Protein AF-0000000080282640 (afdb_homodimer)

Radius of gyration: 18.01 Å; Cα contacts (8 Å, |Δi|>4): 614; chains: 2; bounding box: 48×42×36 Å

Structure (mmCIF, N/CA/C/O backbone):
data_AF-0000000080282640-model_v1
#
loop_
_entity.id
_entity.type
_entity.pdbx_description
1 polymer Glyoxalase
#
loop_
_atom_site.group_PDB
_atom_site.id
_atom_site.type_symbol
_atom_site.label_atom_id
_atom_site.label_alt_id
_atom_site.label_comp_id
_atom_site.label_asym_id
_atom_site.label_entity_id
_atom_site.label_seq_id
_atom_site.pdbx_PDB_ins_code
_atom_site.Cartn_x
_atom_site.Cartn_y
_atom_site.Cartn_z
_atom_site.occupancy
_atom_site.B_iso_or_equiv
_atom_site.auth_seq_id
_atom_site.auth_comp_id
_atom_site.auth_asym_id
_atom_site.auth_atom_id
_atom_site.pdbx_PDB_model_num
ATOM 1 N N . MET A 1 1 ? -3.162 6.844 19.562 1 70.5 1 MET A N 1
ATOM 2 C CA . MET A 1 1 ? -2.973 7.277 18.188 1 70.5 1 MET A CA 1
ATOM 3 C C . MET A 1 1 ? -4.168 6.891 17.328 1 70.5 1 MET A C 1
ATOM 5 O O . MET A 1 1 ? -4.656 5.762 17.406 1 70.5 1 MET A O 1
ATOM 9 N N . ALA A 1 2 ? -4.672 7.906 16.516 1 86.69 2 ALA A N 1
ATOM 10 C CA . ALA A 1 2 ? -5.961 7.844 15.836 1 86.69 2 ALA A CA 1
ATOM 11 C C . ALA A 1 2 ? -5.926 6.84 14.688 1 86.69 2 ALA A C 1
ATOM 13 O O . ALA A 1 2 ? -6.762 5.938 14.617 1 86.69 2 ALA A O 1
ATOM 14 N N . ILE A 1 3 ? -4.883 6.848 13.93 1 96.44 3 ILE A N 1
ATOM 15 C CA . ILE A 1 3 ? -4.703 5.926 12.82 1 96.44 3 ILE A CA 1
ATOM 16 C C . ILE A 1 3 ? -3.645 4.883 13.172 1 96.44 3 ILE A C 1
ATOM 18 O O . ILE A 1 3 ? -2.545 5.234 13.609 1 96.44 3 ILE A O 1
ATOM 22 N N . GLN A 1 4 ? -3.912 3.607 13.031 1 96.69 4 GLN A N 1
ATOM 23 C CA . GLN A 1 4 ? -3.023 2.543 13.484 1 96.69 4 GLN A CA 1
ATOM 24 C C . GLN A 1 4 ? -2.057 2.127 12.383 1 96.69 4 GLN A C 1
ATOM 26 O O . GLN A 1 4 ? -0.886 1.846 12.648 1 96.69 4 GLN A O 1
ATOM 31 N N . GLY A 1 5 ? -2.486 2.004 11.195 1 97 5 GLY A N 1
ATOM 32 C CA . GLY A 1 5 ? -1.652 1.561 10.094 1 97 5 GLY A CA 1
ATOM 33 C C . GLY A 1 5 ? -2.439 1.288 8.828 1 97 5 GLY A C 1
ATOM 34 O O . GLY A 1 5 ? -3.506 1.866 8.609 1 97 5 GLY A O 1
ATOM 35 N N . VAL A 1 6 ? -1.879 0.561 7.895 1 96.69 6 VAL A N 1
ATOM 36 C CA . VAL A 1 6 ? -2.484 0.164 6.629 1 96.69 6 VAL A CA 1
ATOM 37 C C . VAL A 1 6 ? -2.867 -1.313 6.68 1 96.69 6 VAL A C 1
ATOM 39 O O . VAL A 1 6 ? -2.068 -2.154 7.098 1 96.69 6 VAL A O 1
ATOM 42 N N . HIS A 1 7 ? -4.117 -1.62 6.246 1 95.31 7 HIS A N 1
ATOM 43 C CA . HIS A 1 7 ? -4.484 -3.027 6.359 1 95.31 7 HIS A CA 1
ATOM 44 C C . HIS A 1 7 ? -4.98 -3.578 5.027 1 95.31 7 HIS A C 1
ATOM 46 O O . HIS A 1 7 ? -5.078 -4.797 4.852 1 95.31 7 HIS A O 1
ATOM 52 N N . LYS A 1 8 ? -5.293 -2.746 4.086 1 95.5 8 LYS A N 1
ATOM 53 C CA . LYS A 1 8 ? -5.699 -3.203 2.76 1 95.5 8 LYS A CA 1
ATOM 54 C C . LYS A 1 8 ? -5 -2.404 1.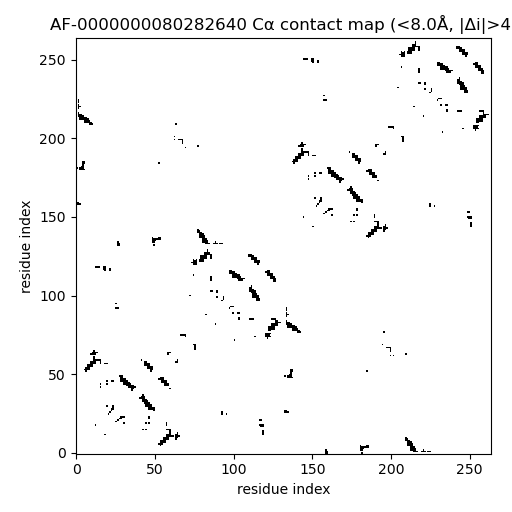663 1 95.5 8 LYS A C 1
ATOM 56 O O . LYS A 1 8 ? -4.801 -1.195 1.801 1 95.5 8 LYS A O 1
ATOM 61 N N . ILE A 1 9 ? -4.703 -3.064 0.572 1 96 9 ILE A N 1
ATOM 62 C CA . ILE A 1 9 ? -4.133 -2.453 -0.624 1 96 9 ILE A CA 1
ATOM 63 C C . ILE A 1 9 ? -4.852 -2.98 -1.864 1 96 9 ILE A C 1
ATOM 65 O O . ILE A 1 9 ? -5.078 -4.184 -1.991 1 96 9 ILE A O 1
ATOM 69 N N . VAL A 1 10 ? -5.16 -2.055 -2.723 1 93.81 10 VAL A N 1
ATOM 70 C CA . VAL A 1 10 ? -5.852 -2.422 -3.955 1 93.81 10 VAL A CA 1
ATOM 71 C C . VAL A 1 10 ? -4.832 -2.68 -5.062 1 93.81 10 VAL A C 1
ATOM 73 O O . VAL A 1 10 ? -3.932 -1.868 -5.285 1 93.81 10 VAL A O 1
ATOM 76 N N . VAL A 1 11 ? -4.945 -3.775 -5.691 1 94.5 11 VAL A N 1
ATOM 77 C CA . VAL A 1 11 ? -4.164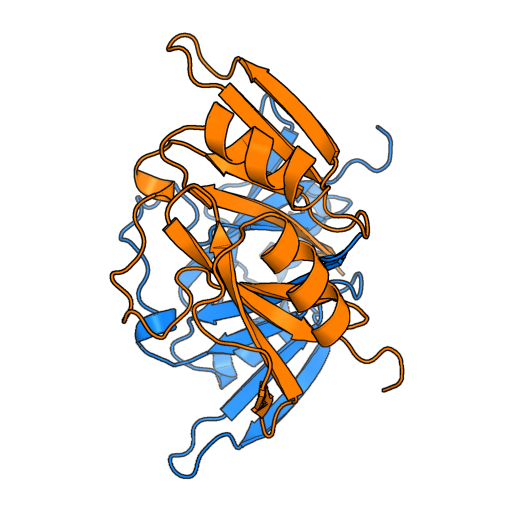 -4.133 -6.871 1 94.5 11 VAL A CA 1
ATOM 78 C C . VAL A 1 11 ? -5.09 -4.312 -8.07 1 94.5 11 VAL A C 1
ATOM 80 O O . VAL A 1 11 ? -5.957 -5.191 -8.07 1 94.5 11 VAL A O 1
ATOM 83 N N . GLY A 1 12 ? -4.902 -3.426 -9.078 1 93.25 12 GLY A N 1
ATOM 84 C CA . GLY A 1 12 ? -5.672 -3.574 -10.305 1 93.25 12 GLY A CA 1
ATOM 85 C C . GLY A 1 12 ? -5.301 -4.812 -11.094 1 93.25 12 GLY A C 1
ATOM 86 O O . GLY A 1 12 ? -4.117 -5.094 -11.297 1 93.25 12 GLY A O 1
ATOM 87 N N . VAL A 1 13 ? -6.312 -5.508 -11.547 1 94.38 13 VAL A N 1
ATOM 88 C CA . VAL A 1 13 ? -6.074 -6.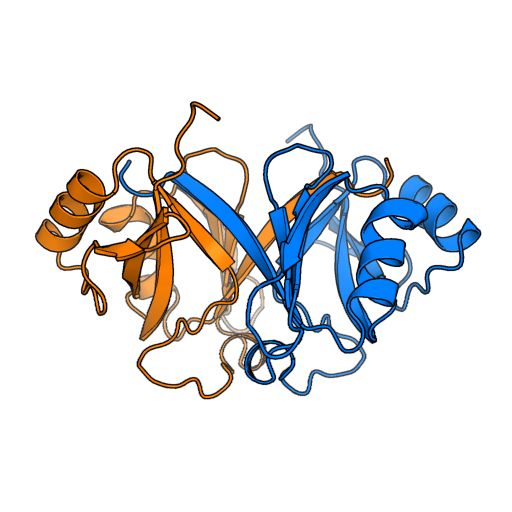727 -12.312 1 94.38 13 VAL A CA 1
ATOM 89 C C . VAL A 1 13 ? -7.051 -6.797 -13.484 1 94.38 13 VAL A C 1
ATOM 91 O O . VAL A 1 13 ? -8.109 -6.16 -13.461 1 94.38 13 VAL A O 1
ATOM 94 N N . THR A 1 14 ? -6.672 -7.547 -14.523 1 93.19 14 THR A N 1
ATOM 95 C CA . THR A 1 14 ? -7.535 -7.746 -15.688 1 93.19 14 THR A CA 1
ATOM 96 C C . THR A 1 14 ? -8.398 -8.992 -15.508 1 93.19 14 THR A C 1
ATOM 98 O O . THR A 1 14 ? -9.617 -8.945 -15.727 1 93.19 14 THR A O 1
ATOM 101 N N . ASP A 1 15 ? -7.879 -10.031 -15.125 1 94.56 15 ASP A N 1
ATOM 102 C CA . ASP A 1 15 ? -8.547 -11.305 -14.875 1 94.56 15 ASP A CA 1
ATOM 103 C C . ASP A 1 15 ? -8.398 -11.719 -13.414 1 94.56 15 ASP A C 1
ATOM 105 O O . ASP A 1 15 ? -7.328 -12.148 -12.984 1 94.56 15 ASP A O 1
ATOM 109 N N . GLN A 1 16 ? -9.477 -11.695 -12.656 1 94.88 16 GLN A N 1
ATOM 110 C CA . GLN A 1 16 ? -9.43 -11.938 -11.219 1 94.88 16 GLN A CA 1
ATOM 111 C C . GLN A 1 16 ? -9.07 -13.383 -10.906 1 94.88 16 GLN A C 1
ATOM 113 O O . GLN A 1 16 ? -8.352 -13.656 -9.945 1 94.88 16 GLN A O 1
ATOM 118 N N . GLU A 1 17 ? -9.617 -14.258 -11.727 1 95.81 17 GLU A N 1
ATOM 119 C CA . GLU A 1 17 ? -9.32 -15.664 -11.477 1 95.81 17 GLU A CA 1
ATOM 120 C C . GLU A 1 17 ? -7.836 -15.953 -11.672 1 95.81 17 GLU A C 1
ATOM 122 O O . GLU A 1 17 ? -7.227 -16.656 -10.867 1 95.81 17 GLU A O 1
ATOM 127 N N . ARG A 1 18 ? -7.305 -15.469 -12.727 1 97.5 18 ARG A N 1
ATOM 128 C CA . ARG A 1 18 ? -5.879 -15.633 -12.992 1 97.5 18 ARG A CA 1
ATOM 129 C C . ARG A 1 18 ? -5.039 -14.992 -11.898 1 97.5 18 ARG A C 1
ATOM 131 O O . ARG A 1 18 ? -4.066 -15.586 -11.422 1 97.5 18 ARG A O 1
ATOM 138 N N . ALA A 1 19 ? -5.43 -13.82 -11.469 1 97.75 19 ALA A N 1
ATOM 139 C CA . ALA A 1 19 ? -4.719 -13.117 -10.398 1 97.75 19 ALA A CA 1
ATOM 140 C C . ALA A 1 19 ? -4.82 -13.875 -9.086 1 97.75 19 ALA A C 1
ATOM 142 O O . ALA A 1 19 ? -3.83 -14.023 -8.367 1 97.75 19 ALA A O 1
ATOM 143 N N . LYS A 1 20 ? -5.98 -14.289 -8.797 1 97.88 20 LYS A N 1
ATOM 144 C CA . LYS A 1 20 ? -6.215 -15.055 -7.578 1 97.88 20 LYS A CA 1
ATOM 145 C C . LYS A 1 20 ? -5.316 -16.281 -7.52 1 97.88 20 LYS A C 1
ATOM 147 O O . LYS A 1 20 ? -4.707 -16.562 -6.484 1 97.88 20 LYS A O 1
ATOM 152 N N . LYS A 1 21 ? -5.215 -16.984 -8.555 1 98.19 21 LYS A N 1
ATOM 153 C CA . LYS A 1 21 ? -4.363 -18.172 -8.625 1 98.19 21 LYS A CA 1
ATOM 154 C C . LYS A 1 21 ? -2.895 -17.812 -8.422 1 98.19 21 LYS A C 1
ATOM 156 O O . LYS A 1 21 ? -2.174 -18.5 -7.695 1 98.19 21 LYS A O 1
ATOM 161 N N . PHE A 1 22 ? -2.486 -16.766 -9.016 1 98.56 22 PHE A N 1
ATOM 162 C CA . PHE A 1 22 ? -1.109 -16.312 -8.867 1 98.56 22 PHE A CA 1
ATOM 163 C C . PHE A 1 22 ? -0.792 -16.031 -7.406 1 98.56 22 PHE A C 1
ATOM 165 O O . PHE A 1 22 ? 0.178 -16.547 -6.859 1 98.56 22 PHE A O 1
ATOM 172 N N . TRP A 1 23 ? -1.563 -15.242 -6.805 1 98.44 23 TRP A N 1
ATOM 173 C CA . TRP A 1 23 ? -1.258 -14.75 -5.465 1 98.44 23 TRP A CA 1
ATOM 174 C C . TRP A 1 23 ? -1.481 -15.844 -4.422 1 98.44 23 TRP A C 1
ATOM 176 O O . TRP A 1 23 ? -0.808 -15.867 -3.389 1 98.44 23 TRP A O 1
ATOM 186 N N . SER A 1 24 ? -2.398 -16.766 -4.664 1 97.94 24 SER A N 1
ATOM 187 C CA . SER A 1 24 ? -2.674 -17.812 -3.686 1 97.94 24 SER A CA 1
ATOM 188 C C . SER A 1 24 ? -1.773 -19.031 -3.902 1 97.94 24 SER A C 1
ATOM 190 O O . SER A 1 24 ? -1.097 -19.484 -2.975 1 97.94 24 SER A O 1
ATOM 192 N N . GLU A 1 25 ? -1.598 -19.5 -5.105 1 97.62 25 GLU A N 1
ATOM 193 C CA . GLU A 1 25 ? -0.896 -20.75 -5.379 1 97.62 25 GLU A CA 1
ATOM 194 C C . GLU A 1 25 ? 0.587 -20.5 -5.641 1 97.62 25 GLU A C 1
ATOM 196 O O . GLU A 1 25 ? 1.437 -21.281 -5.207 1 97.62 25 GLU A O 1
ATOM 201 N N . VAL A 1 26 ? 0.904 -19.484 -6.363 1 97.75 26 VAL A N 1
ATOM 202 C CA . VAL A 1 26 ? 2.293 -19.203 -6.711 1 97.75 26 VAL A CA 1
ATOM 203 C C . VAL A 1 26 ? 2.98 -18.484 -5.551 1 97.75 26 VAL A C 1
ATOM 205 O O . VAL A 1 26 ? 4.035 -18.922 -5.082 1 97.75 26 VAL A O 1
ATOM 208 N N . VAL A 1 27 ? 2.396 -17.422 -5.051 1 97.75 27 VAL A N 1
ATOM 209 C CA . VAL A 1 27 ? 3.002 -16.625 -3.996 1 97.75 27 VAL A CA 1
ATOM 210 C C . VAL A 1 27 ? 2.717 -17.25 -2.635 1 97.75 27 VAL A C 1
ATOM 212 O O . VAL A 1 27 ? 3.568 -17.234 -1.743 1 97.75 27 VAL A O 1
ATOM 215 N N . GLY A 1 28 ? 1.48 -17.766 -2.494 1 97.44 28 GLY A N 1
ATOM 216 C CA . GLY A 1 28 ? 1.161 -18.469 -1.271 1 97.44 28 GLY A CA 1
ATOM 217 C C . GLY A 1 28 ? 0.343 -17.656 -0.293 1 97.44 28 GLY A C 1
ATOM 218 O O . GLY A 1 28 ? 0.21 -18.016 0.876 1 97.44 28 GLY A O 1
ATOM 219 N N . PHE A 1 29 ? -0.229 -16.531 -0.666 1 98.19 29 PHE A N 1
ATOM 220 C CA . PHE A 1 29 ? -1.129 -15.766 0.191 1 98.19 29 PHE A CA 1
ATOM 221 C C . PHE A 1 29 ? -2.463 -16.484 0.354 1 98.19 29 PHE A C 1
ATOM 223 O O . PHE A 1 29 ? -2.879 -17.234 -0.53 1 98.19 29 PHE A O 1
ATOM 230 N N . GLU A 1 30 ? -3.105 -16.266 1.475 1 98.06 30 GLU A N 1
ATOM 231 C CA . GLU A 1 30 ? -4.367 -16.938 1.77 1 98.06 30 GLU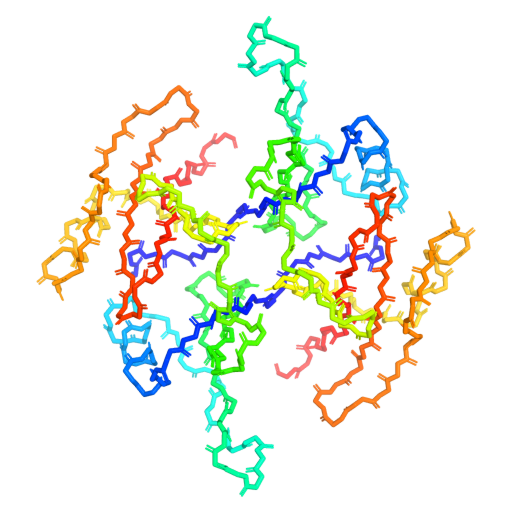 A CA 1
ATOM 232 C C . GLU A 1 30 ? -5.547 -16.188 1.165 1 98.06 30 GLU A C 1
ATOM 234 O O . GLU A 1 30 ? -5.668 -14.969 1.333 1 98.06 30 GLU A O 1
ATOM 239 N N . ILE A 1 31 ? -6.414 -16.938 0.502 1 97.81 31 ILE A N 1
ATOM 240 C CA . ILE A 1 31 ? -7.66 -16.328 0.039 1 97.81 31 ILE A CA 1
ATOM 241 C C . ILE A 1 31 ? -8.578 -16.062 1.229 1 97.81 31 ILE A C 1
ATOM 243 O O . ILE A 1 31 ? -9.047 -17 1.88 1 97.81 31 ILE A O 1
ATOM 247 N N . THR A 1 32 ? -8.883 -14.805 1.487 1 96.38 32 THR A N 1
ATOM 248 C CA . THR A 1 32 ? -9.688 -14.469 2.654 1 96.38 32 THR A CA 1
ATOM 249 C C . THR A 1 32 ? -11.117 -14.125 2.246 1 96.38 32 THR A C 1
ATOM 251 O O . THR A 1 32 ? -12.039 -14.219 3.057 1 96.38 32 THR A O 1
ATOM 254 N N . THR A 1 33 ? -11.289 -13.672 1.093 1 94.56 33 THR A N 1
ATOM 255 C CA . THR A 1 33 ? -12.609 -13.352 0.563 1 94.56 33 THR A CA 1
ATOM 256 C C . THR A 1 33 ? -12.68 -13.641 -0.934 1 94.56 33 THR A C 1
ATOM 258 O O . THR A 1 33 ? -11.734 -13.344 -1.672 1 94.56 33 THR A O 1
ATOM 261 N N . ASP A 1 34 ? -13.664 -14.258 -1.408 1 94.75 34 ASP A N 1
ATOM 262 C CA . ASP A 1 34 ? -14.055 -14.445 -2.803 1 94.75 34 ASP A CA 1
ATOM 263 C C . ASP A 1 34 ? -15.578 -14.508 -2.941 1 94.75 34 ASP A C 1
ATOM 265 O O . ASP A 1 34 ? -16.172 -15.586 -2.848 1 94.75 34 ASP A O 1
ATOM 269 N N . ALA A 1 35 ? -16.109 -13.336 -3.104 1 91.44 35 ALA A N 1
ATOM 270 C CA . ALA A 1 35 ? -17.562 -13.227 -3.066 1 91.44 35 ALA A CA 1
ATOM 271 C C . ALA A 1 35 ? -18.062 -12.328 -4.188 1 91.44 35 ALA A C 1
ATOM 273 O O . ALA A 1 35 ? -17.344 -11.453 -4.676 1 91.44 35 ALA A O 1
ATOM 274 N N . PRO A 1 36 ? -19.328 -12.656 -4.57 1 86.06 36 PRO A N 1
ATOM 275 C CA . PRO A 1 36 ? -19.906 -11.727 -5.535 1 86.06 36 PRO A CA 1
ATOM 276 C C . PRO A 1 36 ? -20 -10.297 -5.004 1 86.06 36 PRO A C 1
ATOM 278 O O . PRO A 1 36 ? -20.219 -10.094 -3.807 1 86.06 36 PRO A O 1
ATOM 281 N N . TYR A 1 37 ? -19.766 -9.383 -5.82 1 76.12 37 TYR A N 1
ATOM 282 C CA . TYR A 1 37 ? -19.766 -7.977 -5.43 1 76.12 37 TYR A CA 1
ATOM 283 C C . TYR A 1 37 ? -21 -7.258 -5.945 1 76.12 37 TYR A C 1
ATOM 285 O O . TYR A 1 37 ? -21.609 -6.469 -5.223 1 76.12 37 TYR A O 1
ATOM 293 N N . ASP A 1 38 ? -21.219 -7.457 -7.156 1 72.19 38 ASP A N 1
ATOM 294 C CA . ASP A 1 38 ? -22.391 -6.836 -7.742 1 72.19 38 ASP A CA 1
ATOM 295 C C . ASP A 1 38 ? -23.141 -7.816 -8.648 1 72.19 38 ASP A C 1
ATOM 297 O O . ASP A 1 38 ? -22.781 -8.992 -8.727 1 72.19 38 ASP A O 1
ATOM 301 N N . ASP A 1 39 ? -24.219 -7.211 -9.117 1 72.44 39 ASP A N 1
ATOM 302 C CA . ASP A 1 39 ? -25.047 -8.047 -9.969 1 72.44 39 ASP A CA 1
ATOM 303 C C . ASP A 1 39 ? -24.469 -8.172 -11.375 1 72.44 39 ASP A C 1
ATOM 305 O O . ASP A 1 39 ? -25.047 -8.82 -12.242 1 72.44 39 ASP A O 1
ATOM 309 N N . LYS A 1 40 ? -23.406 -7.605 -11.578 1 73.5 40 LYS A N 1
ATOM 310 C CA . LYS A 1 40 ? -22.812 -7.582 -12.914 1 73.5 40 LYS A CA 1
ATOM 311 C C . LYS A 1 40 ? -21.688 -8.609 -13.031 1 73.5 40 LYS A C 1
ATOM 313 O O . LYS A 1 40 ? -20.938 -8.609 -14.016 1 73.5 40 LYS A O 1
ATOM 318 N N . GLY A 1 41 ? -21.531 -9.336 -11.977 1 73.5 41 GLY A N 1
ATOM 319 C CA . GLY A 1 41 ? -20.562 -10.414 -12.055 1 73.5 41 GLY A CA 1
ATOM 320 C C . GLY A 1 41 ? -19.219 -10.055 -11.438 1 73.5 41 GLY A C 1
ATOM 321 O O . GLY A 1 41 ? -18.312 -10.891 -11.375 1 73.5 41 GLY A O 1
ATOM 322 N N . ASN A 1 42 ? -19.094 -8.828 -11.062 1 77.62 42 ASN A N 1
ATOM 323 C CA . ASN A 1 42 ? -17.844 -8.484 -10.398 1 77.62 42 ASN A CA 1
ATOM 324 C C . ASN A 1 42 ? -17.719 -9.172 -9.047 1 77.62 42 ASN A C 1
ATOM 326 O O . ASN A 1 42 ? -18.734 -9.43 -8.383 1 77.62 42 ASN A O 1
ATOM 330 N N . ARG A 1 43 ? -16.484 -9.602 -8.766 1 90.38 43 ARG A N 1
ATOM 331 C CA . ARG A 1 43 ? -16.219 -10.289 -7.504 1 90.38 43 ARG A CA 1
ATOM 332 C C . ARG A 1 43 ? -15.367 -9.43 -6.582 1 90.38 43 ARG A C 1
ATOM 334 O O . ARG A 1 43 ? -14.656 -8.531 -7.043 1 90.38 43 ARG A O 1
ATOM 341 N N . TRP A 1 44 ? -15.594 -9.625 -5.363 1 92.25 44 TRP A N 1
ATOM 342 C CA . TRP A 1 44 ? -14.695 -9.117 -4.332 1 92.25 44 TRP A CA 1
ATOM 343 C C . TRP A 1 44 ? -13.719 -10.203 -3.887 1 92.25 44 TRP A C 1
ATOM 345 O O . TRP A 1 44 ? -14.102 -11.156 -3.205 1 92.25 44 TRP A O 1
ATOM 355 N N . VAL A 1 45 ? -12.477 -9.992 -4.332 1 95.38 45 VAL A N 1
ATOM 356 C CA . VAL A 1 45 ? -11.461 -11 -4.062 1 95.38 45 VAL A CA 1
ATOM 357 C C . VAL A 1 45 ? -10.344 -10.398 -3.211 1 95.38 45 VAL A C 1
ATOM 359 O O . VAL A 1 45 ? -9.758 -9.375 -3.576 1 95.38 45 VAL A O 1
ATOM 362 N N . GLU A 1 46 ? -10.133 -11.047 -2.066 1 96.69 46 GLU A N 1
ATOM 363 C CA . GLU A 1 46 ? -9.07 -10.633 -1.151 1 96.69 46 GLU A CA 1
ATOM 364 C C . GLU A 1 46 ? -8.109 -11.773 -0.86 1 96.69 46 GLU A C 1
ATOM 366 O O . GLU A 1 46 ? -8.531 -12.922 -0.685 1 96.69 46 GLU A O 1
ATOM 371 N N . VAL A 1 47 ? -6.824 -11.43 -0.866 1 97.88 47 VAL A N 1
ATOM 372 C CA . VAL A 1 47 ? -5.805 -12.375 -0.416 1 97.88 47 VAL A CA 1
ATOM 373 C C . VAL A 1 47 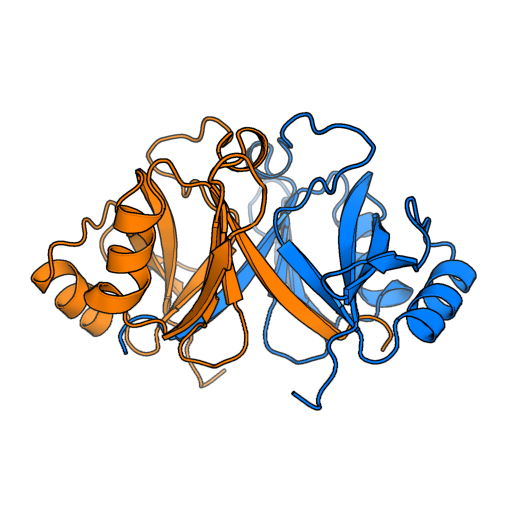? -4.988 -11.75 0.717 1 97.88 47 VAL A C 1
ATOM 375 O O . VAL A 1 47 ? -4.582 -10.594 0.634 1 97.88 47 VAL A O 1
ATOM 378 N N . GLY A 1 48 ? -4.762 -12.5 1.772 1 97.81 48 GLY A N 1
ATOM 379 C CA . GLY A 1 48 ? -4.027 -12.023 2.936 1 97.81 48 GLY A CA 1
ATOM 380 C C . GLY A 1 48 ? -2.555 -12.391 2.898 1 97.81 48 GLY A C 1
ATOM 381 O O . GLY A 1 48 ? -2.193 -13.5 2.512 1 97.81 48 GLY A O 1
ATOM 382 N N . SER A 1 49 ? -1.726 -11.398 3.273 1 97.56 49 SER A N 1
ATOM 383 C CA . SER A 1 49 ? -0.282 -11.609 3.295 1 97.56 49 SER A CA 1
ATOM 384 C C . SER A 1 49 ? 0.11 -12.641 4.352 1 97.56 49 SER A C 1
ATOM 386 O O . SER A 1 49 ? -0.664 -12.922 5.27 1 97.56 49 SER A O 1
ATOM 388 N N . ALA A 1 50 ? 1.293 -13.172 4.219 1 96.69 50 ALA A N 1
ATOM 389 C CA . ALA A 1 50 ? 1.776 -14.234 5.098 1 96.69 50 ALA A CA 1
ATOM 390 C C . ALA A 1 50 ? 1.943 -13.727 6.527 1 96.69 50 A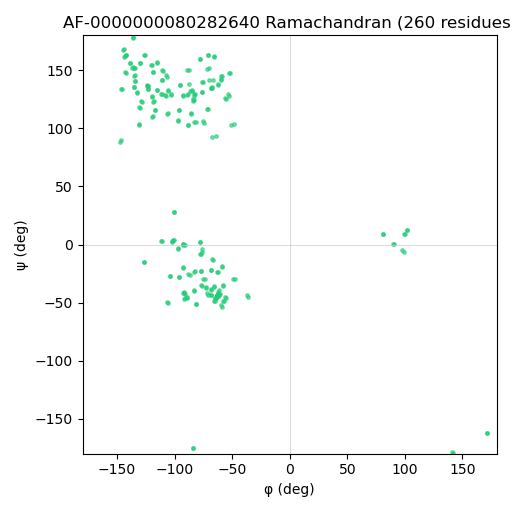LA A C 1
ATOM 392 O O . ALA A 1 50 ? 1.686 -14.461 7.484 1 96.69 50 ALA A O 1
ATOM 393 N N . ASP A 1 51 ? 2.371 -12.492 6.707 1 95 51 ASP A N 1
ATOM 394 C CA . ASP A 1 51 ? 2.605 -11.945 8.039 1 95 51 ASP A CA 1
ATOM 395 C C . ASP A 1 51 ? 1.292 -11.555 8.719 1 95 51 ASP A C 1
ATOM 397 O O . ASP A 1 51 ? 1.282 -11.141 9.875 1 95 51 ASP A O 1
ATOM 401 N N . GLY A 1 52 ? 0.162 -11.586 7.992 1 94.44 52 GLY A N 1
ATOM 402 C CA . GLY A 1 52 ? -1.157 -11.328 8.539 1 94.44 52 GLY A CA 1
ATOM 403 C C . GLY A 1 52 ? -1.463 -9.844 8.68 1 94.44 52 GLY A C 1
ATOM 404 O O . GLY A 1 52 ? -2.514 -9.469 9.203 1 94.44 52 GLY A O 1
ATOM 405 N N . ALA A 1 53 ? -0.629 -8.961 8.141 1 93.75 53 ALA A N 1
ATOM 406 C CA . ALA A 1 53 ? -0.768 -7.527 8.398 1 93.75 53 ALA A CA 1
ATOM 407 C C . ALA A 1 53 ? -1.546 -6.84 7.281 1 93.75 53 ALA A C 1
ATOM 409 O O . ALA A 1 53 ? -2.193 -5.812 7.508 1 93.75 53 ALA A O 1
ATOM 410 N N . THR A 1 54 ? -1.476 -7.379 6.086 1 95.44 54 THR A N 1
ATOM 411 C CA . THR A 1 54 ? -2.041 -6.68 4.938 1 95.44 54 THR A CA 1
ATOM 412 C C . THR A 1 54 ? -2.861 -7.629 4.074 1 95.44 54 THR A C 1
ATOM 414 O O . THR A 1 54 ? -2.477 -8.781 3.873 1 95.44 54 THR A O 1
ATOM 417 N N . THR A 1 55 ? -3.955 -7.129 3.596 1 96.62 55 THR A N 1
ATOM 418 C CA . THR A 1 55 ? -4.809 -7.809 2.625 1 96.62 55 THR A CA 1
ATOM 419 C C . THR A 1 55 ? -4.75 -7.105 1.271 1 96.62 55 THR A C 1
ATOM 421 O O . THR A 1 55 ? -4.848 -5.879 1.197 1 96.62 55 THR A O 1
ATOM 424 N N . LEU A 1 56 ? -4.516 -7.879 0.232 1 97.38 56 LEU A N 1
ATOM 425 C CA . LEU A 1 56 ? -4.629 -7.352 -1.123 1 97.38 56 LEU A CA 1
ATOM 426 C C . LEU A 1 56 ? -6.051 -7.52 -1.653 1 97.38 56 LEU A C 1
ATOM 428 O O . LEU A 1 56 ? -6.641 -8.594 -1.53 1 97.38 56 LEU A O 1
ATOM 432 N N . ILE A 1 57 ? -6.594 -6.457 -2.141 1 95.31 57 ILE A N 1
ATOM 433 C CA . ILE A 1 57 ? -7.844 -6.504 -2.895 1 95.31 57 ILE A CA 1
ATOM 434 C C . ILE A 1 57 ? -7.543 -6.555 -4.391 1 95.31 57 ILE A C 1
ATOM 436 O O . ILE A 1 57 ? -6.953 -5.621 -4.941 1 95.31 57 ILE A O 1
ATOM 440 N N . LEU A 1 58 ? -7.906 -7.613 -5.016 1 96.19 58 LEU A N 1
ATOM 441 C CA . LEU A 1 58 ? -7.703 -7.777 -6.449 1 96.19 58 LEU A CA 1
ATOM 442 C C . LEU A 1 58 ? -8.891 -7.223 -7.234 1 96.19 58 LEU A C 1
ATOM 444 O O . LEU A 1 58 ? -9.922 -7.883 -7.355 1 96.19 58 LEU A O 1
ATOM 448 N N . SER A 1 59 ? -8.703 -6.051 -7.801 1 93.31 59 SER A N 1
ATOM 449 C CA . SER A 1 59 ? -9.82 -5.289 -8.344 1 93.31 59 SER A CA 1
ATOM 450 C C . SER A 1 59 ? -9.758 -5.215 -9.867 1 93.31 59 SER A C 1
ATOM 452 O O . SER A 1 59 ? -8.688 -4.984 -10.438 1 93.31 59 SER A O 1
ATOM 454 N N . THR A 1 60 ? -10.945 -5.297 -10.516 1 90.38 60 THR A N 1
ATOM 455 C CA . THR A 1 60 ? -11.039 -5.156 -11.969 1 90.38 60 THR A CA 1
ATOM 456 C C . THR A 1 60 ? -11.555 -3.771 -12.344 1 90.38 60 THR A C 1
ATOM 458 O O . THR A 1 60 ? -11.742 -3.475 -13.523 1 90.38 60 THR A O 1
ATOM 461 N N . ALA A 1 61 ? -11.773 -2.939 -11.367 1 85 61 ALA A N 1
ATOM 462 C CA . ALA A 1 61 ? -12.266 -1.601 -11.672 1 85 61 ALA A CA 1
ATOM 463 C C . ALA A 1 61 ? -11.273 -0.823 -12.523 1 85 61 ALA A C 1
ATOM 465 O O . ALA A 1 61 ? -10.07 -0.841 -12.25 1 85 61 ALA A O 1
ATOM 466 N N . PRO A 1 62 ? -11.797 -0.122 -13.523 1 79.38 62 PRO A N 1
ATOM 467 C CA . PRO A 1 62 ? -10.906 0.619 -14.414 1 79.38 62 PRO A CA 1
ATOM 468 C C . PRO A 1 62 ? -10.031 1.629 -13.672 1 79.38 62 PRO A C 1
ATOM 470 O O . PRO A 1 62 ? -8.867 1.821 -14.023 1 79.38 62 PRO A O 1
ATOM 473 N N . GLU A 1 63 ? -10.555 2.225 -12.656 1 76.44 63 GLU A N 1
ATOM 474 C CA . GLU A 1 63 ? -9.828 3.236 -11.898 1 76.44 63 GLU A CA 1
ATOM 475 C C . GLU A 1 63 ? -8.664 2.619 -11.125 1 76.44 63 GLU A C 1
ATOM 477 O O . GLU A 1 63 ? -7.727 3.318 -10.742 1 76.44 63 GLU A O 1
ATOM 482 N N . ASP A 1 64 ? -8.766 1.349 -10.898 1 79.38 64 ASP A N 1
ATOM 483 C CA . ASP A 1 64 ? -7.734 0.65 -10.133 1 79.38 64 ASP A CA 1
ATOM 484 C C . ASP A 1 64 ? -6.672 0.063 -11.062 1 79.38 64 ASP A C 1
ATOM 486 O O . ASP A 1 64 ? -5.594 -0.322 -10.609 1 79.38 64 ASP A O 1
ATOM 490 N N . ARG A 1 65 ? -7.047 -0.074 -12.281 1 69.94 65 ARG A N 1
ATOM 491 C CA . ARG A 1 65 ? -6.117 -0.651 -13.25 1 69.94 65 ARG A CA 1
ATOM 492 C C . ARG A 1 65 ? -5.242 0.428 -13.883 1 69.94 65 ARG A C 1
ATOM 494 O O . ARG A 1 65 ? -4.188 0.129 -14.438 1 69.94 65 ARG A O 1
ATOM 501 N N . ALA A 1 66 ? -5.844 1.581 -13.852 1 58.19 66 ALA A N 1
ATOM 502 C CA . ALA A 1 66 ? -5.137 2.652 -14.547 1 58.19 66 ALA A CA 1
ATOM 503 C C . ALA A 1 66 ? -3.797 2.949 -13.891 1 58.19 66 ALA A C 1
ATOM 505 O O . ALA A 1 66 ? -3.734 3.209 -12.688 1 58.19 66 ALA A O 1
ATOM 506 N N . ARG A 1 67 ? -2.803 2.307 -14.422 1 57.03 67 ARG A N 1
ATOM 507 C CA . ARG A 1 67 ? -1.44 2.547 -13.953 1 57.03 67 ARG A CA 1
ATOM 508 C C . ARG A 1 67 ? -0.825 3.752 -14.656 1 57.03 67 ARG A C 1
ATOM 510 O O . ARG A 1 67 ? -1.159 4.043 -15.805 1 57.03 67 ARG A O 1
ATOM 517 N N . PHE A 1 68 ? -0.253 4.617 -13.953 1 53.09 68 PHE A N 1
ATOM 518 C CA . PHE A 1 68 ? 0.615 5.57 -14.633 1 53.09 68 PHE A CA 1
ATOM 519 C C . PHE A 1 68 ? 1.646 4.844 -15.484 1 53.09 68 PHE A C 1
ATOM 521 O O . PHE A 1 68 ? 2.1 3.754 -15.133 1 53.09 68 PHE A O 1
ATOM 528 N N . GLU A 1 69 ? 1.642 5.316 -16.641 1 58.97 69 GLU A N 1
ATOM 529 C CA . GLU A 1 69 ? 2.766 4.84 -17.438 1 58.97 69 GLU A CA 1
ATOM 530 C C . GLU A 1 69 ? 4.09 5.031 -16.703 1 58.97 69 GLU A C 1
ATOM 532 O O . GLU A 1 69 ? 4.434 6.148 -16.312 1 58.97 69 GLU A O 1
ATOM 537 N N . VAL A 1 70 ? 4.551 4.023 -16.203 1 68.25 70 VAL A N 1
ATOM 538 C CA . VAL A 1 70 ? 5.879 4.07 -15.602 1 68.25 70 VAL A CA 1
ATOM 539 C C . VAL A 1 70 ? 6.883 3.352 -16.5 1 68.25 70 VAL A C 1
ATOM 541 O O . VAL A 1 70 ? 6.527 2.408 -17.203 1 68.25 70 VAL A O 1
ATOM 544 N N . ARG A 1 71 ? 8.008 3.98 -16.438 1 71.69 71 ARG A N 1
ATOM 545 C CA . ARG A 1 71 ? 9.086 3.346 -17.188 1 71.69 71 ARG A CA 1
ATOM 546 C C . ARG A 1 71 ? 9.227 1.874 -16.812 1 71.69 71 ARG A C 1
ATOM 548 O O . ARG A 1 71 ? 8.969 1.495 -15.664 1 71.69 71 ARG A O 1
ATOM 555 N N . ASP A 1 72 ? 9.617 1.053 -17.734 1 72.25 72 ASP A N 1
ATOM 556 C CA . ASP A 1 72 ? 9.688 -0.398 -17.578 1 72.25 72 ASP A CA 1
ATOM 557 C C . ASP A 1 72 ? 10.617 -0.786 -16.438 1 72.25 72 ASP A C 1
ATOM 559 O O . ASP A 1 72 ? 10.477 -1.867 -15.859 1 72.25 72 ASP A O 1
ATOM 563 N N . GLU A 1 73 ? 11.406 0.047 -16.062 1 78.69 73 GLU A N 1
ATOM 564 C CA . GLU A 1 73 ? 12.414 -0.279 -15.055 1 78.69 73 GLU A CA 1
ATOM 565 C C . GLU A 1 73 ? 11.922 0.047 -13.648 1 78.69 73 GLU A C 1
ATOM 567 O O . GLU A 1 73 ? 12.609 -0.241 -12.664 1 78.69 73 GLU A O 1
ATOM 572 N N . LEU A 1 74 ? 10.773 0.506 -13.602 1 81.31 74 LEU A N 1
ATOM 573 C CA . LEU A 1 74 ? 10.25 0.918 -12.305 1 81.31 74 LEU A CA 1
ATOM 574 C C . LEU A 1 74 ? 9.016 0.107 -11.93 1 81.31 74 LEU A C 1
ATOM 576 O O . LEU A 1 74 ? 8.289 -0.362 -12.805 1 81.31 74 LEU A O 1
ATOM 580 N N . PRO A 1 75 ? 8.883 -0.067 -10.672 1 87.69 75 PRO A N 1
ATOM 581 C CA . PRO A 1 75 ? 7.633 -0.699 -10.258 1 87.69 75 PRO A CA 1
ATOM 582 C C . PRO A 1 75 ? 6.398 0.096 -10.68 1 87.69 75 PRO A C 1
ATOM 584 O O . PRO A 1 75 ? 6.426 1.329 -10.688 1 87.69 75 PRO A O 1
ATOM 587 N N . THR A 1 76 ? 5.391 -0.651 -10.992 1 84.12 76 THR A N 1
ATOM 588 C CA . THR A 1 76 ? 4.105 -0.003 -11.242 1 84.12 76 THR A CA 1
ATOM 589 C C . THR A 1 76 ? 3.369 0.259 -9.938 1 84.12 76 THR A C 1
ATOM 591 O O . THR A 1 76 ? 2.473 1.104 -9.875 1 84.12 76 THR A O 1
ATOM 594 N N . ALA A 1 77 ? 3.734 -0.529 -8.969 1 85.88 77 ALA A N 1
ATOM 595 C CA . ALA A 1 77 ? 3.121 -0.38 -7.652 1 85.88 77 ALA A CA 1
ATOM 596 C C . ALA A 1 77 ? 3.871 0.647 -6.809 1 85.88 77 ALA A C 1
ATOM 598 O O . ALA A 1 77 ? 5.098 0.756 -6.898 1 85.88 77 ALA A O 1
ATOM 599 N N . ASN A 1 78 ? 3.139 1.291 -5.934 1 89.94 78 ASN A N 1
ATOM 600 C CA . ASN A 1 78 ? 3.738 2.285 -5.051 1 89.94 78 ASN A CA 1
ATOM 601 C C . ASN A 1 78 ? 3.986 1.716 -3.656 1 89.94 78 ASN A C 1
ATOM 603 O O . ASN A 1 78 ? 3.873 2.432 -2.66 1 89.94 78 ASN A O 1
ATOM 607 N N . PHE A 1 79 ? 4.184 0.438 -3.566 1 93.56 79 PHE A N 1
ATOM 608 C CA . PHE A 1 79 ? 4.5 -0.206 -2.297 1 93.56 79 PHE A CA 1
ATOM 609 C C . PHE A 1 79 ? 5.516 -1.326 -2.496 1 93.56 79 PHE A C 1
ATOM 611 O O . PHE A 1 79 ? 5.723 -1.791 -3.617 1 93.56 79 PHE A O 1
ATOM 618 N N . PHE A 1 80 ? 6.133 -1.732 -1.397 1 94.88 80 PHE A N 1
ATOM 619 C CA . PHE A 1 80 ? 7.203 -2.721 -1.431 1 94.88 80 PHE A CA 1
ATOM 620 C C . PHE A 1 80 ? 6.828 -3.953 -0.617 1 94.88 80 PHE A C 1
ATOM 622 O O . PHE A 1 80 ? 6.488 -3.846 0.562 1 94.88 80 PHE A O 1
ATOM 629 N N . PHE A 1 81 ? 6.957 -5.082 -1.319 1 97.19 81 PHE A N 1
ATOM 630 C CA . PHE A 1 81 ? 6.922 -6.34 -0.583 1 97.19 81 PHE A CA 1
ATOM 631 C C . PHE A 1 81 ? 8.258 -6.598 0.113 1 97.19 81 PHE A C 1
ATOM 633 O O . PHE A 1 81 ? 9.273 -5.992 -0.236 1 97.19 81 PHE A O 1
ATOM 640 N N . TYR A 1 82 ? 8.18 -7.484 1.142 1 96.62 82 TYR A N 1
ATOM 641 C CA . TYR A 1 82 ? 9.438 -7.887 1.759 1 96.62 82 TYR A CA 1
ATOM 642 C C . TYR A 1 82 ? 9.484 -9.398 1.974 1 96.62 82 TYR A C 1
ATOM 644 O O . TYR A 1 82 ? 8.438 -10.055 2.023 1 96.62 82 TYR A O 1
ATOM 652 N N . ALA A 1 83 ? 10.672 -9.898 1.968 1 96.38 83 ALA A N 1
ATOM 653 C CA . ALA A 1 83 ? 11 -11.281 2.305 1 96.38 83 ALA A CA 1
ATOM 654 C C . ALA A 1 83 ? 12.133 -11.344 3.324 1 96.38 83 ALA A C 1
ATOM 656 O O . ALA A 1 83 ? 12.914 -10.398 3.453 1 96.38 83 ALA A O 1
ATOM 657 N N . ASP A 1 84 ? 12.211 -12.43 4.062 1 93.56 84 ASP A N 1
ATOM 658 C CA . ASP A 1 84 ? 13.289 -12.609 5.031 1 93.56 84 ASP A CA 1
ATOM 659 C C . ASP A 1 84 ? 14.586 -13 4.336 1 93.56 84 ASP A C 1
ATOM 661 O O . ASP A 1 84 ? 15.672 -12.664 4.812 1 93.56 84 ASP A O 1
ATOM 665 N N . ASP A 1 85 ? 14.492 -13.727 3.328 1 93.38 85 ASP A N 1
ATOM 666 C CA . ASP A 1 85 ? 15.609 -14.172 2.498 1 93.38 85 ASP A CA 1
ATOM 667 C C . ASP A 1 85 ? 15.312 -13.938 1.017 1 93.38 85 ASP A C 1
ATOM 669 O O . ASP A 1 85 ? 14.609 -14.727 0.385 1 93.38 85 ASP A O 1
ATOM 673 N N . LEU A 1 86 ? 15.93 -12.891 0.481 1 95.56 86 LEU A N 1
ATOM 674 C CA . LEU A 1 86 ? 15.602 -12.445 -0.867 1 95.56 86 LEU A CA 1
ATOM 675 C C . LEU A 1 86 ? 16.062 -13.453 -1.907 1 95.56 86 LEU A C 1
ATOM 677 O O . LEU A 1 86 ? 15.344 -13.758 -2.859 1 95.56 86 LEU A O 1
ATOM 681 N N . GLU A 1 87 ? 17.266 -13.945 -1.719 1 94.19 87 GLU A N 1
ATOM 682 C CA . GLU A 1 87 ? 17.812 -14.891 -2.682 1 94.19 87 GLU A CA 1
ATOM 683 C C . GLU A 1 87 ? 16.984 -16.172 -2.723 1 94.19 87 GLU A C 1
ATOM 685 O O . GLU A 1 87 ? 16.672 -16.672 -3.801 1 94.19 87 GLU A O 1
ATOM 690 N N . LYS A 1 88 ? 16.641 -16.656 -1.62 1 95.88 88 LYS A N 1
ATOM 691 C CA . LYS A 1 88 ? 15.805 -17.859 -1.556 1 95.88 88 LYS A CA 1
ATOM 692 C C . LYS A 1 88 ? 14.438 -17.609 -2.182 1 95.88 88 LYS A C 1
ATOM 694 O O . LYS A 1 88 ? 13.914 -18.469 -2.895 1 95.88 88 LYS A O 1
ATOM 699 N N . THR A 1 89 ? 13.898 -16.484 -1.869 1 97 89 THR A N 1
ATOM 700 C CA . THR A 1 89 ? 12.594 -16.125 -2.426 1 97 89 THR A CA 1
ATOM 701 C C . THR A 1 89 ? 12.664 -16.031 -3.947 1 97 89 THR A C 1
ATOM 703 O O . THR A 1 89 ? 11.781 -16.531 -4.645 1 97 89 THR A O 1
ATOM 706 N N . TYR A 1 90 ? 13.695 -15.422 -4.434 1 97.12 90 TYR A N 1
ATOM 707 C CA . TYR A 1 90 ? 13.93 -15.328 -5.871 1 97.12 90 TYR A CA 1
ATOM 708 C C . TYR A 1 90 ? 13.984 -16.703 -6.508 1 97.12 90 TYR A C 1
ATOM 710 O O . TYR A 1 90 ? 13.336 -16.953 -7.527 1 97.12 90 TYR A O 1
ATOM 718 N N . GLU A 1 91 ? 14.734 -17.562 -5.914 1 97.44 91 GLU A N 1
ATOM 719 C CA . GLU A 1 91 ? 14.883 -18.922 -6.441 1 97.44 91 GLU A CA 1
ATOM 720 C C . GLU A 1 91 ? 13.547 -19.656 -6.438 1 97.44 91 GLU A C 1
ATOM 722 O O . GLU A 1 91 ? 13.172 -20.281 -7.438 1 97.44 91 GLU A O 1
ATOM 727 N N . GLU A 1 92 ? 12.852 -19.547 -5.422 1 97.5 92 GLU A N 1
ATOM 728 C CA . GLU A 1 92 ? 11.578 -20.25 -5.266 1 97.5 92 GLU A CA 1
ATOM 729 C C . GLU A 1 92 ? 10.547 -19.75 -6.277 1 97.5 92 GLU A C 1
ATOM 731 O O . GLU A 1 92 ? 9.891 -20.547 -6.945 1 97.5 92 GLU A O 1
ATOM 736 N N . LEU A 1 93 ? 10.422 -18.516 -6.363 1 98.06 93 LEU A N 1
ATOM 737 C CA . LEU A 1 93 ? 9.398 -17.953 -7.242 1 98.06 93 LEU A CA 1
ATOM 738 C C . LEU A 1 93 ? 9.789 -18.125 -8.703 1 98.06 93 LEU A C 1
ATOM 740 O O . LEU A 1 93 ? 8.93 -18.344 -9.562 1 98.06 93 LEU A O 1
ATOM 744 N N . SER A 1 94 ? 11.062 -17.984 -8.969 1 97.94 94 SER A N 1
ATOM 745 C CA . SER A 1 94 ? 11.523 -18.234 -10.336 1 97.94 94 SER A CA 1
ATOM 746 C C . SER A 1 94 ? 11.258 -19.672 -10.758 1 97.94 94 SER A C 1
ATOM 748 O O . SER A 1 94 ? 10.875 -19.922 -11.906 1 97.94 94 SER A O 1
ATOM 750 N N . ALA A 1 95 ? 11.445 -20.578 -9.891 1 97.69 95 ALA A N 1
ATOM 751 C CA . ALA A 1 95 ? 11.203 -21.984 -10.172 1 97.69 95 ALA A CA 1
ATOM 752 C C . ALA A 1 95 ? 9.727 -22.234 -10.477 1 97.69 95 ALA A C 1
ATOM 754 O O . ALA A 1 95 ? 9.383 -23.188 -11.18 1 97.69 95 ALA A O 1
ATOM 755 N N . LYS A 1 96 ? 8.883 -21.359 -9.984 1 97.75 96 LYS A N 1
ATOM 756 C CA . LYS A 1 96 ? 7.445 -21.453 -10.219 1 97.75 96 LYS A CA 1
ATOM 757 C C . LYS A 1 96 ? 7.031 -20.672 -11.453 1 97.75 96 LYS A C 1
ATOM 759 O O . LYS A 1 96 ? 5.84 -20.516 -11.734 1 97.75 96 LYS A O 1
ATOM 764 N N . GLY A 1 97 ? 7.996 -20.062 -12.062 1 97.5 97 GLY A N 1
ATOM 765 C CA . GLY A 1 97 ? 7.727 -19.406 -13.328 1 97.5 97 GLY A CA 1
ATOM 766 C C . GLY A 1 97 ? 7.531 -17.906 -13.203 1 97.5 97 GLY A C 1
ATOM 767 O O . GLY A 1 97 ? 7.168 -17.25 -14.172 1 97.5 97 GLY A O 1
ATOM 768 N N . VAL A 1 98 ? 7.793 -17.359 -12.086 1 98.12 98 VAL A N 1
ATOM 769 C CA . VAL A 1 98 ? 7.637 -15.922 -11.898 1 98.12 98 VAL A CA 1
ATOM 770 C C . VAL A 1 98 ? 8.797 -15.188 -12.562 1 98.12 98 VAL A C 1
ATOM 772 O O . VAL A 1 98 ? 9.961 -15.539 -12.359 1 98.12 98 VAL A O 1
ATOM 775 N N . GLU A 1 99 ? 8.461 -14.156 -13.359 1 97.56 99 GLU A N 1
ATOM 776 C CA . GLU A 1 99 ? 9.477 -13.32 -13.992 1 97.56 99 GLU A CA 1
ATOM 777 C C . GLU A 1 99 ? 9.977 -12.242 -13.031 1 97.56 99 GLU A C 1
ATOM 779 O O . GLU A 1 99 ? 9.18 -11.531 -12.414 1 97.56 99 GLU A O 1
ATOM 784 N N . PHE A 1 100 ? 11.273 -12.188 -12.953 1 97.25 100 PHE A N 1
ATOM 785 C CA . PHE A 1 100 ? 11.93 -11.078 -12.266 1 97.25 100 PHE A CA 1
ATOM 786 C C . PHE A 1 100 ? 12.57 -10.125 -13.266 1 97.25 100 PHE A C 1
ATOM 788 O O . PHE A 1 100 ? 13.57 -10.461 -13.898 1 97.25 100 PHE A O 1
ATOM 795 N N . THR A 1 101 ? 12.023 -8.945 -13.344 1 95.5 101 THR A N 1
ATOM 796 C CA . THR A 1 101 ? 12.539 -7.941 -14.266 1 95.5 101 THR A CA 1
ATOM 797 C C . THR A 1 101 ? 13.82 -7.312 -13.727 1 95.5 101 THR A C 1
ATOM 799 O O . THR A 1 101 ? 14.578 -6.699 -14.477 1 95.5 101 THR A O 1
ATOM 802 N N . ALA A 1 102 ? 14.039 -7.348 -12.469 1 94.19 102 ALA A N 1
ATOM 803 C CA . ALA A 1 102 ? 15.297 -7.047 -11.797 1 94.19 102 ALA A CA 1
ATOM 804 C C . ALA A 1 102 ? 15.664 -8.148 -10.805 1 94.19 102 ALA A C 1
ATOM 806 O O . ALA A 1 102 ? 14.922 -8.398 -9.852 1 94.19 102 ALA A O 1
ATOM 807 N N . ARG A 1 103 ? 16.797 -8.781 -11.062 1 95.25 103 ARG A N 1
ATOM 808 C CA . ARG A 1 103 ? 17.266 -9.812 -10.148 1 95.25 103 ARG A CA 1
ATOM 809 C C . ARG A 1 103 ? 17.75 -9.211 -8.836 1 95.25 103 ARG A C 1
ATOM 811 O O . ARG A 1 103 ? 17.953 -7.996 -8.742 1 95.25 103 ARG A O 1
ATOM 818 N N . PRO A 1 104 ? 17.859 -10.086 -7.82 1 95 104 PRO A N 1
ATOM 819 C CA . PRO A 1 104 ? 18.344 -9.555 -6.547 1 95 104 PRO A CA 1
ATOM 820 C C . PRO A 1 104 ? 19.703 -8.859 -6.684 1 95 104 PRO A C 1
ATOM 822 O O . PRO A 1 104 ? 20.625 -9.422 -7.27 1 95 104 PRO A O 1
ATOM 825 N N . GLU A 1 105 ? 19.656 -7.668 -6.223 1 92.12 105 GLU A N 1
ATOM 826 C CA . GLU A 1 105 ? 20.906 -6.895 -6.242 1 92.12 105 GLU A CA 1
ATOM 827 C C . GLU A 1 105 ? 21.031 -6.02 -5 1 92.12 105 GLU A C 1
ATOM 829 O O . GLU A 1 105 ? 20.016 -5.605 -4.422 1 92.12 105 GLU A O 1
ATOM 834 N N . LYS A 1 106 ? 22.25 -5.836 -4.621 1 86.88 106 LYS A N 1
ATOM 835 C CA . LYS A 1 106 ? 22.531 -4.977 -3.473 1 86.88 106 LYS A CA 1
ATOM 836 C C . LYS A 1 106 ? 22.578 -3.508 -3.881 1 86.88 106 LYS A C 1
ATOM 838 O O . LYS A 1 106 ? 23.203 -3.154 -4.883 1 86.88 106 LYS A O 1
ATOM 843 N N . GLN A 1 107 ? 21.75 -2.736 -3.199 1 76.25 107 GLN A N 1
ATOM 844 C CA . GLN A 1 107 ? 21.719 -1.286 -3.352 1 76.25 107 GLN A CA 1
ATOM 845 C C . GLN A 1 107 ? 22.141 -0.589 -2.061 1 76.25 107 GLN A C 1
ATOM 847 O O . GLN A 1 107 ? 22.188 -1.215 -0.999 1 76.25 107 GLN A O 1
ATOM 852 N N . PRO A 1 108 ? 22.594 0.627 -2.18 1 69.69 108 PRO A N 1
ATOM 853 C CA . PRO A 1 108 ? 23 1.346 -0.97 1 69.69 108 PRO A CA 1
ATOM 854 C C . PRO A 1 108 ? 21.938 1.283 0.134 1 69.69 108 PRO A C 1
ATOM 856 O O . PRO A 1 108 ? 22.281 1.268 1.319 1 69.69 108 PRO A O 1
ATOM 859 N N . TRP A 1 109 ? 20.75 1.186 -0.24 1 67.56 109 TRP A N 1
ATOM 860 C CA . TRP A 1 109 ? 19.672 1.206 0.746 1 67.56 109 TRP A CA 1
ATOM 861 C C . TRP A 1 109 ? 19.219 -0.21 1.096 1 67.56 109 TRP A C 1
ATOM 863 O O . TRP A 1 109 ? 18.312 -0.399 1.906 1 67.56 109 TRP A O 1
ATOM 873 N N . GLY A 1 110 ? 19.766 -1.168 0.472 1 76.44 110 GLY A N 1
ATOM 874 C CA . GLY A 1 110 ? 19.484 -2.555 0.801 1 76.44 110 GLY A CA 1
ATOM 875 C C . GLY A 1 110 ? 19.375 -3.449 -0.42 1 76.44 110 GLY A C 1
ATOM 876 O O . GLY A 1 110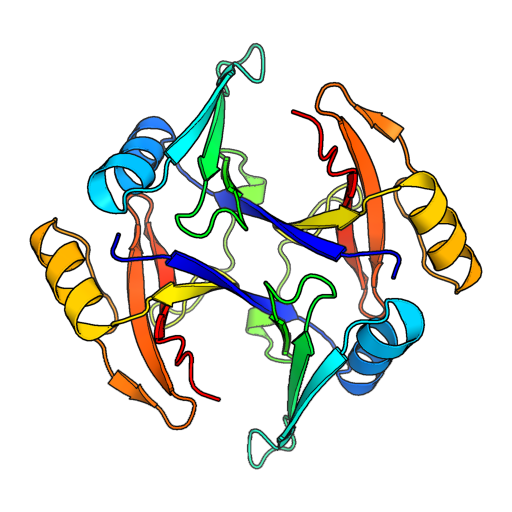 ? 19.688 -3.023 -1.535 1 76.44 110 GLY A O 1
ATOM 877 N N . TRP A 1 111 ? 19.094 -4.691 -0.154 1 86.81 111 TRP A N 1
ATOM 878 C CA . TRP A 1 111 ? 18.938 -5.715 -1.181 1 86.81 111 TRP A CA 1
ATOM 879 C C . TRP A 1 111 ? 17.516 -5.688 -1.762 1 86.81 111 TRP A C 1
ATOM 881 O O . TRP A 1 111 ? 16.531 -5.656 -1.019 1 86.81 111 TRP A O 1
ATOM 891 N N . TRP A 1 112 ? 17.422 -5.605 -3.141 1 90.94 112 TRP A N 1
ATOM 892 C CA . TRP A 1 112 ? 16.078 -5.543 -3.703 1 90.94 112 TRP A CA 1
ATOM 893 C C . TRP A 1 112 ? 16 -6.305 -5.023 1 90.94 112 TRP A C 1
ATOM 895 O O . TRP A 1 112 ? 17.031 -6.645 -5.609 1 90.94 112 TRP A O 1
ATOM 905 N N . ALA A 1 113 ? 14.836 -6.645 -5.434 1 95.62 113 ALA A N 1
ATOM 906 C CA . ALA A 1 113 ? 14.461 -7.258 -6.703 1 95.62 113 ALA A CA 1
ATOM 907 C C . ALA A 1 113 ? 13.109 -6.738 -7.184 1 95.62 113 ALA A C 1
ATOM 909 O O . ALA A 1 113 ? 12.438 -5.977 -6.48 1 95.62 113 ALA A O 1
ATOM 910 N N . MET A 1 114 ? 12.82 -7.039 -8.398 1 96.31 114 MET A N 1
ATOM 911 C CA . MET A 1 114 ? 11.516 -6.691 -8.945 1 96.31 114 MET A CA 1
ATOM 912 C C . MET A 1 114 ? 10.898 -7.879 -9.68 1 96.31 114 MET A C 1
ATOM 914 O O . MET A 1 114 ? 11.555 -8.531 -10.484 1 96.31 114 MET A O 1
ATOM 918 N N . PHE A 1 115 ? 9.633 -8.148 -9.328 1 97 115 PHE A N 1
ATOM 919 C CA . PHE A 1 115 ? 8.945 -9.258 -9.984 1 97 115 PHE A CA 1
ATOM 920 C C . PHE A 1 115 ? 7.633 -8.797 -10.602 1 97 115 PHE A C 1
ATOM 922 O O . PHE A 1 115 ? 7.156 -7.699 -10.305 1 97 115 PHE A O 1
ATOM 929 N N . VAL A 1 116 ? 7.129 -9.656 -11.508 1 96.31 116 VAL A N 1
ATOM 930 C CA . VAL A 1 116 ? 5.902 -9.367 -12.242 1 96.31 116 VAL A CA 1
ATOM 931 C C . VAL A 1 116 ? 4.82 -10.383 -11.875 1 96.31 116 VAL A C 1
ATOM 933 O O . VAL A 1 116 ? 5.09 -11.578 -11.789 1 96.31 116 VAL A O 1
ATOM 936 N N . ASP A 1 117 ? 3.613 -9.844 -11.586 1 97 117 ASP A N 1
ATOM 937 C CA . ASP A 1 117 ? 2.531 -10.781 -11.312 1 97 117 ASP A CA 1
ATOM 938 C C . ASP A 1 117 ? 1.884 -11.266 -12.609 1 97 117 ASP A C 1
ATOM 940 O O . ASP A 1 117 ? 2.381 -10.977 -13.703 1 97 117 ASP A O 1
ATOM 944 N N . SER A 1 118 ? 0.831 -12.047 -12.539 1 97.31 118 SER A N 1
ATOM 945 C CA . SER A 1 118 ? 0.148 -12.641 -13.68 1 97.31 118 SER A CA 1
ATOM 946 C C . SER A 1 118 ? -0.521 -11.578 -14.547 1 97.31 118 SER A C 1
ATOM 948 O O . SER A 1 118 ? -0.937 -11.859 -15.672 1 97.31 118 SER A O 1
ATOM 950 N N . GLU A 1 119 ? -0.641 -10.352 -14.047 1 95.31 119 GLU A N 1
ATOM 951 C CA . GLU A 1 119 ? -1.415 -9.289 -14.688 1 95.31 119 GLU A CA 1
ATOM 952 C C . GLU A 1 119 ? -0.504 -8.195 -15.234 1 95.31 119 GLU A C 1
ATOM 954 O O . GLU A 1 119 ? -0.98 -7.145 -15.672 1 95.31 119 GLU A O 1
ATOM 959 N N . GLY A 1 120 ? 0.782 -8.398 -15.109 1 93.25 120 GLY A N 1
ATOM 960 C CA . GLY A 1 120 ? 1.738 -7.438 -15.641 1 93.25 120 GLY A CA 1
ATOM 961 C C . GLY A 1 120 ? 2.123 -6.359 -14.641 1 93.25 120 GLY A C 1
ATOM 962 O O . GLY A 1 120 ? 2.869 -5.438 -14.977 1 93.25 120 GLY A O 1
ATOM 963 N N . ASN A 1 121 ? 1.605 -6.398 -13.461 1 94.12 121 ASN A N 1
ATOM 964 C CA . ASN A 1 121 ? 2.049 -5.484 -12.414 1 94.12 121 ASN A CA 1
ATOM 965 C C . ASN A 1 121 ? 3.477 -5.789 -11.969 1 94.12 121 ASN A C 1
ATOM 967 O O . ASN A 1 121 ? 3.834 -6.949 -11.773 1 94.12 121 ASN A O 1
ATOM 971 N N . ARG A 1 122 ? 4.25 -4.762 -11.844 1 94.75 122 ARG A N 1
ATOM 972 C CA . ARG A 1 122 ? 5.617 -4.895 -11.352 1 94.75 122 ARG A CA 1
ATOM 973 C C . ARG A 1 122 ? 5.723 -4.449 -9.898 1 94.75 122 ARG A C 1
ATOM 975 O O . ARG A 1 122 ? 5.246 -3.373 -9.531 1 94.75 122 ARG A O 1
ATOM 982 N N . PHE A 1 123 ? 6.328 -5.336 -9.102 1 95.75 123 PHE A N 1
ATOM 983 C CA . PHE A 1 123 ? 6.41 -5.086 -7.664 1 95.75 123 PHE A CA 1
ATOM 984 C C . PHE A 1 123 ? 7.859 -5.098 -7.195 1 95.75 123 PHE A C 1
ATOM 986 O O . PHE A 1 123 ? 8.641 -5.969 -7.598 1 95.75 123 PHE A O 1
ATOM 993 N N . ALA A 1 124 ? 8.148 -4.125 -6.363 1 95.5 124 ALA A N 1
ATOM 994 C CA . ALA A 1 124 ? 9.422 -4.156 -5.656 1 95.5 124 ALA A CA 1
ATOM 995 C C . ALA A 1 124 ? 9.398 -5.172 -4.52 1 95.5 124 ALA A C 1
ATOM 997 O O . ALA A 1 124 ? 8.391 -5.305 -3.82 1 95.5 124 ALA A O 1
ATOM 998 N N . LEU A 1 125 ? 10.508 -5.902 -4.359 1 96.44 125 LEU A N 1
ATOM 999 C CA . LEU A 1 125 ? 10.719 -6.867 -3.287 1 96.44 125 LEU A CA 1
ATOM 1000 C C . LEU A 1 125 ? 12.039 -6.605 -2.574 1 96.44 125 LEU A C 1
ATOM 1002 O O . LEU A 1 125 ? 13.102 -6.582 -3.209 1 96.44 125 LEU A O 1
ATOM 1006 N N . GLN A 1 126 ? 11.938 -6.398 -1.277 1 95.38 126 GLN A N 1
ATOM 1007 C CA . GLN A 1 126 ? 13.133 -6.098 -0.501 1 95.38 126 GLN A CA 1
ATOM 1008 C C . GLN A 1 126 ? 13.367 -7.145 0.585 1 95.38 126 GLN A C 1
ATOM 1010 O O . GLN A 1 126 ? 12.43 -7.828 1.005 1 95.38 126 GLN A O 1
ATOM 1015 N N . GLU A 1 127 ? 14.664 -7.234 0.933 1 93.56 127 GLU A N 1
ATOM 1016 C CA . GLU A 1 127 ? 14.977 -8.055 2.102 1 93.56 127 GLU A CA 1
ATOM 1017 C C . GLU A 1 127 ? 14.836 -7.25 3.391 1 93.56 127 GLU A C 1
ATOM 1019 O O . GLU A 1 127 ? 15.359 -6.141 3.494 1 93.56 127 GLU A O 1
ATOM 1024 N N . ARG A 1 128 ? 13.828 -7.648 4.188 1 82.44 128 ARG A N 1
ATOM 1025 C CA . ARG A 1 128 ? 13.703 -7 5.484 1 82.44 128 ARG A CA 1
ATOM 1026 C C . ARG A 1 128 ? 14.625 -7.645 6.516 1 82.44 128 ARG A C 1
ATOM 1028 O O . ARG A 1 128 ? 14.617 -8.867 6.684 1 82.44 128 ARG A O 1
ATOM 1035 N N . ASN A 1 129 ? 15.781 -6.953 6.902 1 62.16 129 ASN A N 1
ATOM 1036 C CA . ASN A 1 129 ? 16.703 -7.484 7.906 1 62.16 129 ASN A CA 1
ATOM 1037 C C . ASN A 1 129 ? 16.125 -7.34 9.312 1 62.16 129 ASN A C 1
ATOM 1039 O O . ASN A 1 129 ? 15.711 -6.25 9.711 1 62.16 129 ASN A O 1
ATOM 1043 N N . PRO A 1 130 ? 15.656 -8.422 9.984 1 49.91 130 PRO A N 1
ATOM 1044 C CA . PRO A 1 130 ? 15.227 -8.297 11.383 1 49.91 130 PRO A CA 1
ATOM 1045 C C . PRO A 1 130 ? 16.109 -7.344 12.18 1 49.91 130 PRO A C 1
ATOM 1047 O O . PRO A 1 130 ? 15.672 -6.766 13.18 1 49.91 130 PRO A O 1
ATOM 1050 N N . THR A 1 131 ? 17.391 -7.422 12.031 1 39.09 131 THR A N 1
ATOM 1051 C CA . THR A 1 131 ? 18.359 -7.023 13.055 1 39.09 131 THR A CA 1
ATOM 1052 C C . THR A 1 131 ? 18.484 -5.504 13.117 1 39.09 131 THR A C 1
ATOM 1054 O O . THR A 1 131 ? 19.328 -4.977 13.844 1 39.09 131 THR A O 1
ATOM 1057 N N . SER A 1 132 ? 17.906 -4.441 12.25 1 31.95 132 SER A N 1
ATOM 1058 C CA . SER A 1 132 ? 18.344 -3.25 12.961 1 31.95 132 SER A CA 1
ATOM 1059 C C . SER A 1 132 ? 17.562 -3.061 14.258 1 31.95 132 SER A C 1
ATOM 1061 O O . SER A 1 132 ? 16.375 -3.379 14.328 1 31.95 132 SER A O 1
ATOM 1063 N N . MET B 1 1 ? 6.91 -19.531 3.113 1 69.5 1 MET B N 1
ATOM 1064 C CA . MET B 1 1 ? 6.348 -18.578 2.154 1 69.5 1 MET B CA 1
ATOM 1065 C C . MET B 1 1 ? 7.359 -17.5 1.801 1 69.5 1 MET B C 1
ATOM 1067 O O . MET B 1 1 ? 7.98 -16.906 2.688 1 69.5 1 MET B O 1
ATOM 1071 N N . ALA B 1 2 ? 7.531 -17.281 0.455 1 87.25 2 ALA B N 1
ATOM 1072 C CA . ALA B 1 2 ? 8.633 -16.5 -0.12 1 87.25 2 ALA B CA 1
ATOM 1073 C C . ALA B 1 2 ? 8.461 -15.016 0.163 1 87.25 2 ALA B C 1
ATOM 1075 O O . ALA B 1 2 ? 9.375 -14.367 0.679 1 87.25 2 ALA B O 1
ATOM 1076 N N . ILE B 1 3 ? 7.277 -14.539 0.035 1 96.5 3 ILE B N 1
ATOM 1077 C CA . ILE B 1 3 ? 6.965 -13.133 0.294 1 96.5 3 ILE B CA 1
ATOM 1078 C C . ILE B 1 3 ? 6.164 -13.016 1.589 1 96.5 3 ILE B C 1
ATOM 1080 O O . ILE B 1 3 ? 5.164 -13.711 1.773 1 96.5 3 ILE B O 1
ATOM 1084 N N . GLN B 1 4 ? 6.551 -12.18 2.529 1 96.75 4 GLN B N 1
ATOM 1085 C CA . GLN B 1 4 ? 5.941 -12.109 3.852 1 96.75 4 GLN B CA 1
ATOM 1086 C C . GLN B 1 4 ? 4.805 -11.086 3.881 1 96.75 4 GLN B C 1
ATOM 1088 O O . GLN B 1 4 ? 3.777 -11.312 4.527 1 96.75 4 GLN B O 1
ATOM 1093 N N . GLY B 1 5 ? 4.961 -9.984 3.299 1 97 5 GLY B N 1
ATOM 1094 C CA . GLY B 1 5 ? 3.957 -8.93 3.32 1 97 5 GLY B CA 1
ATOM 1095 C C . GLY B 1 5 ? 4.453 -7.621 2.738 1 97 5 GLY B C 1
ATOM 1096 O O . GLY B 1 5 ? 5.352 -7.613 1.895 1 97 5 GLY B O 1
ATOM 1097 N N . VAL B 1 6 ? 3.789 -6.531 3.029 1 96.69 6 VAL B N 1
ATOM 1098 C CA . VAL B 1 6 ? 4.129 -5.18 2.594 1 96.69 6 VAL B CA 1
ATOM 1099 C C . VAL B 1 6 ? 4.707 -4.387 3.764 1 96.69 6 VAL B C 1
ATOM 1101 O O . VAL B 1 6 ? 4.148 -4.395 4.863 1 96.69 6 VAL B O 1
ATOM 1104 N N . HIS B 1 7 ? 5.848 -3.701 3.514 1 95.31 7 HIS B N 1
ATOM 1105 C CA . HIS B 1 7 ? 6.418 -3.002 4.66 1 95.31 7 HIS B CA 1
ATOM 1106 C C . HIS B 1 7 ? 6.648 -1.527 4.348 1 95.31 7 HIS B C 1
ATOM 1108 O O . HIS B 1 7 ? 6.859 -0.721 5.254 1 95.31 7 HIS B O 1
ATOM 1114 N N . LYS B 1 8 ? 6.613 -1.138 3.104 1 95.5 8 LYS B N 1
ATOM 1115 C CA . LYS B 1 8 ? 6.754 0.268 2.732 1 95.5 8 LYS B CA 1
ATOM 1116 C C . LYS B 1 8 ? 5.719 0.666 1.686 1 95.5 8 LYS B C 1
ATOM 1118 O O . LYS B 1 8 ? 5.398 -0.119 0.791 1 95.5 8 LYS B O 1
ATOM 1123 N N . ILE B 1 9 ? 5.262 1.882 1.779 1 96 9 ILE B N 1
ATOM 1124 C CA . ILE B 1 9 ? 4.352 2.482 0.811 1 96 9 ILE B CA 1
ATOM 1125 C C . ILE B 1 9 ? 4.82 3.895 0.469 1 96 9 ILE B C 1
ATOM 1127 O O . ILE B 1 9 ? 5.168 4.672 1.361 1 96 9 ILE B O 1
ATOM 1131 N N . VAL B 1 10 ? 4.797 4.176 -0.805 1 93.81 10 VAL B N 1
ATOM 1132 C CA . VAL B 1 10 ? 5.223 5.492 -1.27 1 93.81 10 VAL B CA 1
ATOM 1133 C C . VAL B 1 10 ? 4.016 6.422 -1.362 1 93.81 10 VAL B C 1
ATOM 1135 O O . VAL B 1 10 ? 2.986 6.059 -1.939 1 93.81 10 VAL B O 1
ATOM 1138 N N . VAL B 1 11 ? 4.113 7.539 -0.778 1 94.44 11 VAL B N 1
ATOM 1139 C CA . VAL B 1 11 ? 3.131 8.609 -0.881 1 94.44 11 VAL B CA 1
ATOM 1140 C C . VAL B 1 11 ? 3.768 9.836 -1.542 1 94.44 11 VAL B C 1
ATOM 1142 O O . VAL B 1 11 ? 4.711 10.414 -1.005 1 94.44 11 VAL B O 1
ATOM 1145 N N . GLY B 1 12 ? 3.232 10.188 -2.74 1 93.19 12 GLY B N 1
ATOM 1146 C CA . GLY B 1 12 ? 3.709 11.391 -3.4 1 93.19 12 GLY B CA 1
ATOM 1147 C C . GLY B 1 12 ? 3.322 12.664 -2.67 1 93.19 12 GLY B C 1
ATOM 1148 O O . GLY B 1 12 ? 2.172 12.82 -2.254 1 93.19 12 GLY B O 1
ATOM 1149 N N . VAL B 1 13 ? 4.281 13.547 -2.545 1 94.19 13 VAL B N 1
ATOM 1150 C CA . VAL B 1 13 ? 4.031 14.805 -1.85 1 94.19 13 VAL B CA 1
ATOM 1151 C C . VAL B 1 13 ? 4.703 15.953 -2.598 1 94.19 13 VAL B C 1
ATOM 1153 O O . VAL B 1 13 ? 5.633 15.734 -3.377 1 94.19 13 VAL B O 1
ATOM 1156 N N . THR B 1 14 ? 4.188 17.172 -2.395 1 93.12 14 THR B N 1
ATOM 1157 C CA . THR B 1 14 ? 4.773 18.375 -3.002 1 93.12 14 THR B CA 1
ATOM 1158 C C . THR B 1 14 ? 5.812 19 -2.076 1 93.12 14 THR B C 1
ATOM 1160 O O . THR B 1 14 ? 6.922 19.312 -2.506 1 93.12 14 THR B O 1
ATOM 1163 N N . ASP B 1 15 ? 5.539 19.141 -0.896 1 94.44 15 ASP B N 1
ATOM 1164 C CA . ASP B 1 15 ? 6.406 19.703 0.14 1 94.44 15 ASP B CA 1
ATOM 1165 C C . ASP B 1 15 ? 6.668 18.688 1.246 1 94.44 15 ASP B C 1
ATOM 1167 O O . ASP B 1 15 ? 5.789 18.406 2.068 1 94.44 15 ASP B O 1
ATOM 1171 N N . GLN B 1 16 ? 7.883 18.172 1.349 1 94.75 16 GLN B N 1
ATOM 1172 C CA . GLN B 1 16 ? 8.211 17.078 2.268 1 94.75 16 GLN B CA 1
ATOM 1173 C C . GLN B 1 16 ? 8.125 17.547 3.719 1 94.75 16 GLN B C 1
ATOM 1175 O O . GLN B 1 16 ? 7.688 16.797 4.594 1 94.75 16 GLN B O 1
ATOM 1180 N N . GLU B 1 17 ? 8.578 18.766 3.904 1 95.75 17 GLU B N 1
ATOM 1181 C CA . GLU B 1 17 ? 8.539 19.266 5.277 1 95.75 17 GLU B CA 1
ATOM 1182 C C . GLU B 1 17 ? 7.098 19.391 5.773 1 95.75 17 GLU B C 1
ATOM 1184 O O . GLU B 1 17 ? 6.793 19 6.906 1 95.75 17 GLU B O 1
ATOM 1189 N N . ARG B 1 18 ? 6.273 19.938 4.973 1 97.5 18 ARG B N 1
ATOM 1190 C CA . ARG B 1 18 ? 4.859 20.062 5.312 1 97.5 18 ARG B CA 1
ATOM 1191 C C . ARG B 1 18 ? 4.223 18.688 5.516 1 97.5 18 ARG B C 1
ATOM 1193 O O . ARG B 1 18 ? 3.48 18.484 6.477 1 97.5 18 ARG B O 1
ATOM 1200 N N . ALA B 1 19 ? 4.543 17.766 4.656 1 97.62 19 ALA B N 1
ATOM 1201 C CA . ALA B 1 19 ? 4.02 16.406 4.762 1 97.62 19 ALA B CA 1
ATOM 1202 C C . ALA B 1 19 ? 4.527 15.719 6.027 1 97.62 19 ALA B C 1
ATOM 1204 O O . ALA B 1 19 ? 3.758 15.062 6.734 1 97.62 19 ALA B O 1
ATOM 1205 N N . LYS B 1 20 ? 5.766 15.852 6.246 1 97.88 20 LYS B N 1
ATOM 1206 C CA . LYS B 1 20 ? 6.375 15.266 7.434 1 97.88 20 LYS B CA 1
ATOM 1207 C C . LYS B 1 20 ? 5.688 15.75 8.703 1 97.88 20 LYS B C 1
ATOM 1209 O O . LYS B 1 20 ? 5.379 14.953 9.594 1 97.88 20 LYS B O 1
ATOM 1214 N N . LYS B 1 21 ? 5.438 16.984 8.797 1 98.12 21 LYS B N 1
ATOM 1215 C CA . LYS B 1 21 ? 4.758 17.562 9.953 1 98.12 21 LYS B CA 1
ATOM 1216 C C . LYS B 1 21 ? 3.344 17 10.094 1 98.12 21 LYS B C 1
ATOM 1218 O O . LYS B 1 21 ? 2.908 16.672 11.203 1 98.12 21 LYS B O 1
ATOM 1223 N N . PHE B 1 22 ? 2.66 16.891 9.016 1 98.5 22 PHE B N 1
ATOM 1224 C CA . PHE B 1 22 ? 1.309 16.344 9.039 1 98.5 22 PHE B CA 1
ATOM 1225 C C . PHE B 1 22 ? 1.31 14.922 9.594 1 98.5 22 PHE B C 1
ATOM 1227 O O . PHE B 1 22 ? 0.571 14.609 10.531 1 98.5 22 PHE B O 1
ATOM 1234 N N . TRP B 1 23 ? 2.098 14.102 9.07 1 98.44 23 TRP B N 1
ATOM 1235 C CA . TRP B 1 23 ? 2.055 12.68 9.391 1 98.44 23 TRP B CA 1
ATOM 1236 C C . TRP B 1 23 ? 2.658 12.414 10.766 1 98.44 23 TRP B C 1
ATOM 1238 O O . TRP B 1 23 ? 2.256 11.469 11.453 1 98.44 23 TRP B O 1
ATOM 1248 N N . SER B 1 24 ? 3.604 13.234 11.195 1 97.94 24 SER B N 1
ATOM 1249 C CA . SER B 1 24 ? 4.234 13.008 12.492 1 97.94 24 SER B CA 1
ATOM 1250 C C . SER B 1 24 ? 3.479 13.711 13.609 1 97.94 24 SER B C 1
ATOM 1252 O O . SER B 1 24 ? 3.105 13.086 14.609 1 97.94 24 SER B O 1
ATOM 1254 N N . GLU B 1 25 ? 3.104 14.953 13.453 1 97.62 25 GLU B N 1
ATOM 1255 C CA . GLU B 1 25 ? 2.531 15.75 14.531 1 97.62 25 GLU B CA 1
ATOM 1256 C C . GLU B 1 25 ? 1.009 15.648 14.547 1 97.62 25 GLU B C 1
ATOM 1258 O O . GLU B 1 25 ? 0.397 15.594 15.617 1 97.62 25 GLU B O 1
ATOM 1263 N N . VAL B 1 26 ? 0.394 15.664 13.414 1 97.69 26 VAL B N 1
ATOM 1264 C CA . VAL B 1 26 ? -1.062 15.625 13.336 1 97.69 26 VAL B CA 1
ATOM 1265 C C . VAL B 1 26 ? -1.549 14.188 13.469 1 97.69 26 VAL B C 1
ATOM 1267 O O . VAL B 1 26 ? -2.395 13.883 14.32 1 97.69 26 VAL B O 1
ATOM 1270 N N . VAL B 1 27 ? -1.015 13.273 12.695 1 97.75 27 VAL B N 1
ATOM 1271 C CA . VAL B 1 27 ? -1.457 11.883 12.688 1 97.75 27 VAL B CA 1
ATOM 1272 C C . VAL B 1 27 ? -0.779 11.117 13.82 1 97.75 27 VAL B C 1
ATOM 1274 O O . VAL B 1 27 ? -1.391 10.242 14.438 1 97.75 27 VAL B O 1
ATOM 1277 N N . GLY B 1 28 ? 0.522 11.438 14.016 1 97.38 28 GLY B N 1
ATOM 1278 C CA . GLY B 1 28 ? 1.215 10.836 15.141 1 97.38 28 GLY B CA 1
ATOM 1279 C C . GLY B 1 28 ? 2.121 9.688 14.742 1 97.38 28 GLY B C 1
ATOM 1280 O O . GLY B 1 28 ? 2.57 8.922 15.594 1 97.38 28 GLY B O 1
ATOM 1281 N N . PHE B 1 29 ? 2.426 9.469 13.484 1 98.19 29 PHE B N 1
ATOM 1282 C CA . PHE B 1 29 ? 3.395 8.469 13.055 1 98.19 29 PHE B CA 1
ATOM 1283 C C . PHE B 1 29 ? 4.812 8.891 13.43 1 98.19 29 PHE B C 1
ATOM 1285 O O . PHE B 1 29 ? 5.102 10.086 13.531 1 98.19 29 PHE B O 1
ATOM 1292 N N . GLU B 1 30 ? 5.676 7.922 13.633 1 98.06 30 GLU B N 1
ATOM 1293 C CA . GLU B 1 30 ? 7.047 8.195 14.055 1 98.06 30 GLU B CA 1
ATOM 1294 C C . GLU B 1 30 ? 7.945 8.461 12.852 1 98.06 30 GLU B C 1
ATOM 1296 O O . GLU B 1 30 ? 7.949 7.691 11.883 1 98.06 30 GLU B O 1
ATOM 1301 N N . ILE B 1 31 ? 8.711 9.531 12.945 1 97.81 31 ILE B N 1
ATOM 1302 C CA . ILE B 1 31 ? 9.727 9.766 11.914 1 97.81 31 ILE B CA 1
ATOM 1303 C C . ILE B 1 31 ? 10.859 8.742 12.07 1 97.81 31 ILE B C 1
ATOM 1305 O O . ILE B 1 31 ? 11.586 8.758 13.062 1 97.81 31 ILE B O 1
ATOM 1309 N N . THR B 1 32 ? 11.039 7.91 11.086 1 96.38 32 THR B N 1
ATOM 1310 C CA . THR B 1 32 ? 12.047 6.859 11.188 1 96.38 32 THR B CA 1
ATOM 1311 C C . THR B 1 32 ? 13.281 7.207 10.359 1 96.38 32 THR B C 1
ATOM 1313 O O . THR B 1 32 ? 14.375 6.699 10.625 1 96.38 32 THR B O 1
ATOM 1316 N N . THR B 1 33 ? 13.102 7.965 9.367 1 94.62 33 THR B N 1
ATOM 1317 C CA . THR B 1 33 ? 14.211 8.406 8.523 1 94.62 33 THR B CA 1
ATOM 1318 C C . THR B 1 33 ? 13.961 9.82 8 1 94.62 33 THR B C 1
ATOM 1320 O O . THR B 1 33 ? 12.844 10.156 7.602 1 94.62 33 THR B O 1
ATOM 1323 N N . ASP B 1 34 ? 14.883 10.68 8.055 1 94.69 34 ASP B N 1
ATOM 1324 C CA . ASP B 1 34 ? 14.961 11.992 7.422 1 94.69 34 ASP B CA 1
ATOM 1325 C C . ASP B 1 34 ? 16.406 12.336 7.051 1 94.69 34 ASP B C 1
ATOM 1327 O O . ASP B 1 34 ? 17.141 12.898 7.859 1 94.69 34 ASP B O 1
ATOM 1331 N N . ALA B 1 35 ? 16.719 11.93 5.855 1 91.44 35 ALA B N 1
ATOM 1332 C CA . ALA B 1 35 ? 18.125 12.023 5.438 1 91.44 35 ALA B CA 1
ATOM 1333 C C . ALA B 1 35 ? 18.234 12.547 4.008 1 91.44 35 ALA B C 1
ATOM 1335 O O . ALA B 1 35 ? 17.297 12.398 3.211 1 91.44 35 ALA B O 1
ATOM 1336 N N . PRO B 1 36 ? 19.391 13.211 3.797 1 86.44 36 PRO B N 1
ATOM 1337 C CA . PRO B 1 36 ? 19.609 13.594 2.402 1 86.44 36 PRO B CA 1
ATOM 1338 C C . PRO B 1 36 ? 19.641 12.398 1.455 1 86.44 36 PRO B C 1
ATOM 1340 O O . PRO B 1 36 ? 20.109 11.32 1.83 1 86.44 36 PRO B O 1
ATOM 1343 N N . TYR B 1 37 ? 19.109 12.539 0.329 1 76.06 37 TYR B N 1
ATOM 1344 C CA . TYR B 1 37 ? 19.016 11.461 -0.646 1 76.06 37 TYR B CA 1
ATOM 1345 C C . TYR B 1 37 ? 20 11.664 -1.79 1 76.06 37 TYR B C 1
ATOM 1347 O O . TYR B 1 37 ? 20.656 10.719 -2.229 1 76.06 37 TYR B O 1
ATOM 1355 N N . ASP B 1 38 ? 19.922 12.805 -2.268 1 72.25 38 ASP B N 1
ATOM 1356 C CA . ASP B 1 38 ? 20.844 13.109 -3.357 1 72.25 38 ASP B CA 1
ATOM 1357 C C . ASP B 1 38 ? 21.469 14.492 -3.176 1 72.25 38 ASP B C 1
ATOM 1359 O O . ASP B 1 38 ? 21.266 15.141 -2.148 1 72.25 38 ASP B O 1
ATOM 1363 N N . ASP B 1 39 ? 22.281 14.672 -4.133 1 71.38 39 ASP B N 1
ATOM 1364 C CA . ASP B 1 39 ? 23 15.93 -4.062 1 71.38 39 ASP B CA 1
ATOM 1365 C C . ASP B 1 39 ? 22.125 17.094 -4.527 1 71.38 39 ASP B C 1
ATOM 1367 O O . ASP B 1 39 ? 22.578 18.234 -4.578 1 71.38 39 ASP B O 1
ATOM 1371 N N . LYS B 1 40 ? 20.984 16.859 -4.84 1 72.75 40 LYS B N 1
ATOM 1372 C CA . LYS B 1 40 ? 20.078 17.875 -5.371 1 72.75 40 LYS B CA 1
ATOM 1373 C C . LYS B 1 40 ? 19.125 18.391 -4.297 1 72.75 40 LYS B C 1
ATOM 1375 O O . LYS B 1 40 ? 18.172 19.109 -4.594 1 72.75 40 LYS B O 1
ATOM 1380 N N . GLY B 1 41 ? 19.328 17.938 -3.18 1 72.88 41 GLY B N 1
ATOM 1381 C CA . GLY B 1 41 ? 18.516 18.469 -2.096 1 72.88 41 GLY B CA 1
ATOM 1382 C C . GLY B 1 41 ? 17.328 17.594 -1.766 1 72.88 41 GLY B C 1
ATOM 1383 O O . GLY B 1 41 ? 16.578 17.875 -0.826 1 72.88 41 GLY B O 1
ATOM 1384 N N . ASN B 1 42 ? 17.172 16.547 -2.57 1 77.56 42 ASN B N 1
ATOM 1385 C CA . ASN B 1 42 ? 16.078 15.648 -2.23 1 77.56 42 ASN B CA 1
ATOM 1386 C C . ASN B 1 42 ? 16.359 14.867 -0.952 1 77.56 42 ASN B C 1
ATOM 1388 O O . ASN B 1 42 ? 17.516 14.586 -0.645 1 77.56 42 ASN B O 1
ATOM 1392 N N . ARG B 1 43 ? 15.281 14.695 -0.164 1 90.19 43 ARG B N 1
ATOM 1393 C CA . ARG B 1 43 ? 15.414 13.969 1.095 1 90.19 43 ARG B CA 1
ATOM 1394 C C . ARG B 1 43 ? 14.688 12.633 1.035 1 90.19 43 ARG B C 1
ATOM 1396 O O . ARG B 1 43 ? 13.781 12.453 0.223 1 90.19 43 ARG B O 1
ATOM 1403 N N . TRP B 1 44 ? 15.219 11.75 1.761 1 92.19 44 TRP B N 1
ATOM 1404 C CA . TRP B 1 44 ? 14.531 10.5 2.064 1 92.19 44 TRP B CA 1
ATOM 1405 C C . TRP B 1 44 ? 13.836 10.578 3.418 1 92.19 44 TRP B C 1
ATOM 1407 O O . TRP B 1 44 ? 14.484 10.562 4.461 1 92.19 44 TRP B O 1
ATOM 1417 N N . VAL B 1 45 ? 12.508 10.688 3.309 1 95.44 45 VAL B N 1
ATOM 1418 C CA . VAL B 1 45 ? 11.727 10.875 4.523 1 95.44 45 VAL B CA 1
ATOM 1419 C C . VAL B 1 45 ? 10.773 9.695 4.703 1 95.44 45 VAL B C 1
ATOM 1421 O O . VAL B 1 45 ? 9.984 9.375 3.807 1 95.44 45 VAL B O 1
ATOM 1424 N N . GLU B 1 46 ? 10.914 9.047 5.883 1 96.69 46 GLU B N 1
ATOM 1425 C CA . GLU B 1 46 ? 10.055 7.918 6.234 1 96.69 46 GLU B CA 1
ATOM 1426 C C . GLU B 1 46 ? 9.344 8.156 7.562 1 96.69 46 GLU B C 1
ATOM 1428 O O . GLU B 1 46 ? 9.945 8.68 8.508 1 96.69 46 GLU B O 1
ATOM 1433 N N . VAL B 1 47 ? 8.062 7.816 7.57 1 97.94 47 VAL B N 1
ATOM 1434 C CA . VAL B 1 47 ? 7.312 7.809 8.82 1 97.94 47 VAL B CA 1
ATOM 1435 C C . VAL B 1 47 ? 6.711 6.426 9.055 1 97.94 47 VAL B C 1
ATOM 1437 O O . VAL B 1 47 ? 6.145 5.828 8.133 1 97.94 47 VAL B O 1
ATOM 1440 N N . GLY B 1 48 ? 6.836 5.902 10.25 1 97.81 48 GLY B N 1
ATOM 1441 C CA . GLY B 1 48 ? 6.34 4.582 10.602 1 97.81 48 GLY B CA 1
ATOM 1442 C C . GLY B 1 48 ? 4.961 4.609 11.234 1 97.81 48 GLY B C 1
ATOM 1443 O O . GLY B 1 48 ? 4.668 5.477 12.062 1 97.81 48 GLY B O 1
ATOM 1444 N N . SER B 1 49 ? 4.121 3.658 10.789 1 97.5 49 SER B N 1
ATOM 1445 C CA . SER B 1 49 ? 2.766 3.562 11.312 1 97.5 49 SER B CA 1
ATOM 1446 C C . SER B 1 49 ? 2.77 3.172 12.789 1 97.5 49 SER B C 1
ATOM 1448 O O . SER B 1 49 ? 3.77 2.66 13.297 1 97.5 49 SER B O 1
ATOM 1450 N N . ALA B 1 50 ? 1.672 3.414 13.453 1 96.62 50 ALA B N 1
ATOM 1451 C CA . ALA B 1 50 ? 1.554 3.182 14.891 1 96.62 50 ALA B CA 1
ATOM 1452 C C . ALA B 1 50 ? 1.663 1.694 15.211 1 96.62 50 ALA B C 1
ATOM 1454 O O . ALA B 1 50 ? 2.232 1.317 16.234 1 96.62 50 ALA B O 1
ATOM 1455 N N . ASP B 1 51 ? 1.133 0.822 14.359 1 95 51 ASP B N 1
ATOM 1456 C CA . ASP B 1 51 ? 1.151 -0.614 14.617 1 95 51 ASP B CA 1
ATOM 1457 C C . ASP B 1 51 ? 2.523 -1.211 14.312 1 95 51 ASP B C 1
ATOM 1459 O O . ASP B 1 51 ? 2.754 -2.4 14.539 1 95 51 ASP B O 1
ATOM 1463 N N . GLY B 1 52 ? 3.445 -0.437 13.719 1 94.5 52 GLY B N 1
ATOM 1464 C CA . GLY B 1 52 ? 4.812 -0.863 13.461 1 94.5 52 GLY B CA 1
ATOM 1465 C C . GLY B 1 52 ? 4.941 -1.725 12.219 1 94.5 52 GLY B C 1
ATOM 1466 O O . GLY B 1 52 ? 6.027 -2.223 11.914 1 94.5 52 GLY B O 1
ATOM 1467 N N . ALA B 1 53 ? 3.896 -1.859 11.406 1 93.88 53 ALA B N 1
ATOM 1468 C CA . ALA B 1 53 ? 3.902 -2.818 10.305 1 93.88 53 ALA B CA 1
ATOM 1469 C C . ALA B 1 53 ? 4.297 -2.146 8.992 1 93.88 53 ALA B C 1
ATOM 1471 O O . ALA B 1 53 ? 4.836 -2.795 8.094 1 93.88 53 ALA B O 1
ATOM 1472 N N . THR B 1 54 ? 4.023 -0.868 8.875 1 95.5 54 THR B N 1
ATOM 1473 C CA . THR B 1 54 ? 4.203 -0.204 7.59 1 95.5 54 THR B CA 1
ATOM 1474 C C . THR B 1 54 ? 4.918 1.133 7.766 1 95.5 54 THR B C 1
ATOM 1476 O O . THR B 1 54 ? 4.656 1.859 8.727 1 95.5 54 THR B O 1
ATOM 1479 N N . THR B 1 55 ? 5.789 1.428 6.848 1 96.62 55 THR B N 1
ATOM 1480 C CA . THR B 1 55 ? 6.469 2.713 6.738 1 96.62 55 THR B CA 1
ATOM 1481 C C . THR B 1 55 ? 6.008 3.463 5.492 1 96.62 55 THR B C 1
ATOM 1483 O O . THR B 1 55 ? 5.926 2.883 4.406 1 96.62 55 THR B O 1
ATOM 1486 N N . LEU B 1 56 ? 5.629 4.699 5.672 1 97.38 56 LEU B N 1
ATOM 1487 C CA . LEU B 1 56 ? 5.352 5.566 4.531 1 97.38 56 LEU B CA 1
ATOM 1488 C C . LEU B 1 56 ? 6.621 6.285 4.078 1 97.38 56 LEU B C 1
ATOM 1490 O O . LEU B 1 56 ? 7.359 6.832 4.902 1 97.38 56 LEU B O 1
ATOM 1494 N N . ILE B 1 57 ? 6.891 6.215 2.82 1 95.25 57 ILE B N 1
ATOM 1495 C CA . ILE B 1 57 ? 7.922 7.035 2.193 1 95.25 57 ILE B CA 1
ATOM 1496 C C . ILE B 1 57 ? 7.285 8.273 1.566 1 95.25 57 ILE B C 1
ATOM 1498 O O . ILE B 1 57 ? 6.469 8.164 0.65 1 95.25 57 ILE B O 1
ATOM 1502 N N . LEU B 1 58 ? 7.625 9.406 2.059 1 96.12 58 LEU B N 1
ATOM 1503 C CA . LEU B 1 58 ? 7.113 10.664 1.534 1 96.12 58 LEU B CA 1
ATOM 1504 C C . LEU B 1 58 ? 7.992 11.188 0.401 1 96.12 58 LEU B C 1
ATOM 1506 O O . LEU B 1 58 ? 9.047 11.773 0.649 1 96.12 58 LEU B O 1
ATOM 1510 N N . SER B 1 59 ? 7.527 11.008 -0.813 1 93.38 59 SER B N 1
ATOM 1511 C CA . SER B 1 59 ? 8.375 11.203 -1.983 1 93.38 59 SER B CA 1
ATOM 1512 C C . SER B 1 59 ? 7.953 12.43 -2.779 1 93.38 59 SER B C 1
ATOM 1514 O O . SER B 1 59 ? 6.758 12.648 -3.004 1 93.38 59 SER B O 1
ATOM 1516 N N . THR B 1 60 ? 8.953 13.18 -3.312 1 90.31 60 THR B N 1
ATOM 1517 C CA . THR B 1 60 ? 8.688 14.328 -4.168 1 90.31 60 THR B CA 1
ATOM 1518 C C . THR B 1 60 ? 8.906 13.977 -5.637 1 90.31 60 THR B C 1
ATOM 1520 O O . THR B 1 60 ? 8.773 14.836 -6.512 1 90.31 60 THR B O 1
ATOM 1523 N N . ALA B 1 61 ? 9.234 12.75 -5.898 1 85 61 ALA B N 1
ATOM 1524 C CA . ALA B 1 61 ? 9.469 12.359 -7.289 1 85 61 ALA B CA 1
ATOM 1525 C C . ALA B 1 61 ? 8.203 12.531 -8.125 1 85 61 ALA B C 1
ATOM 1527 O O . ALA B 1 61 ? 7.105 12.164 -7.688 1 85 61 ALA B O 1
ATOM 1528 N N . PRO B 1 62 ? 8.375 13.055 -9.32 1 79.56 62 PRO B N 1
ATOM 1529 C CA . PRO B 1 62 ? 7.203 13.297 -10.172 1 79.56 62 PRO B CA 1
ATOM 1530 C C . PRO B 1 62 ? 6.402 12.023 -10.445 1 79.56 62 PRO B C 1
ATOM 1532 O O . PRO B 1 62 ? 5.172 12.07 -10.5 1 79.56 62 PRO B O 1
ATOM 1535 N N . GLU B 1 63 ? 7.078 10.922 -10.578 1 76.69 63 GLU B N 1
ATOM 1536 C CA . GLU B 1 63 ? 6.422 9.656 -10.883 1 76.69 63 GLU B CA 1
ATOM 1537 C C . GLU B 1 63 ? 5.566 9.188 -9.711 1 76.69 63 GLU B C 1
ATOM 1539 O O . GLU B 1 63 ? 4.652 8.375 -9.883 1 76.69 63 GLU B O 1
ATOM 1544 N N . ASP B 1 64 ? 5.883 9.68 -8.555 1 79.5 64 ASP B N 1
ATOM 1545 C CA . ASP B 1 64 ? 5.164 9.273 -7.355 1 79.5 64 ASP B CA 1
ATOM 1546 C C . ASP B 1 64 ? 4.004 10.227 -7.062 1 79.5 64 ASP B C 1
ATOM 1548 O O . ASP B 1 64 ? 3.117 9.906 -6.27 1 79.5 64 ASP B O 1
ATOM 1552 N N . ARG B 1 65 ? 4.09 11.383 -7.621 1 69.38 65 ARG B N 1
ATOM 1553 C CA . ARG B 1 65 ? 3.049 12.375 -7.391 1 69.38 65 ARG B CA 1
ATOM 1554 C C . ARG B 1 65 ? 1.899 12.211 -8.383 1 69.38 65 ARG B C 1
ATOM 1556 O O . ARG B 1 65 ? 0.79 12.688 -8.133 1 69.38 65 ARG B O 1
ATOM 1563 N N . ALA B 1 66 ? 2.32 11.664 -9.477 1 58.44 66 ALA B N 1
ATOM 1564 C CA . ALA B 1 66 ? 1.329 11.578 -10.539 1 58.44 66 ALA B CA 1
ATOM 1565 C C . ALA B 1 66 ? 0.217 10.602 -10.18 1 58.44 66 ALA B C 1
ATOM 1567 O O . ALA B 1 66 ? 0.485 9.445 -9.844 1 58.44 66 ALA B O 1
ATOM 1568 N N . ARG B 1 67 ? -0.779 11.172 -9.602 1 57.34 67 ARG B N 1
ATOM 1569 C CA . ARG B 1 67 ? -1.959 10.367 -9.312 1 57.34 67 ARG B CA 1
ATOM 1570 C C . ARG B 1 67 ? -2.918 10.352 -10.5 1 57.34 67 ARG B C 1
ATOM 1572 O O . ARG B 1 67 ? -2.957 11.297 -11.289 1 57.34 67 ARG B O 1
ATOM 1579 N N . PHE B 1 68 ? -3.438 9.203 -10.766 1 52.75 68 PHE B N 1
ATOM 1580 C CA . PHE B 1 68 ? -4.555 9.203 -11.703 1 52.75 68 PHE B CA 1
ATOM 1581 C C . PHE B 1 68 ? -5.633 10.188 -11.258 1 52.75 68 PHE B C 1
ATOM 1583 O O . PHE B 1 68 ? -5.844 10.375 -10.062 1 52.75 68 PHE B O 1
ATOM 1590 N N . GLU B 1 69 ? -5.922 10.969 -12.211 1 58.66 69 GLU B N 1
ATOM 1591 C CA . GLU B 1 69 ? -7.125 11.75 -11.945 1 58.66 69 GLU B CA 1
ATOM 1592 C C . GLU B 1 69 ? -8.266 10.859 -11.453 1 58.66 69 GLU B C 1
ATOM 1594 O O . GLU B 1 69 ? -8.625 9.891 -12.117 1 58.66 69 GLU B O 1
ATOM 1599 N N . VAL B 1 70 ? -8.492 10.922 -10.258 1 67.75 70 VAL B N 1
ATOM 1600 C CA . VAL B 1 70 ? -9.641 10.211 -9.703 1 67.75 70 VAL B CA 1
ATOM 1601 C C . VAL B 1 70 ? -10.727 11.211 -9.32 1 67.75 70 VAL B C 1
ATOM 1603 O O . VAL B 1 70 ? -10.43 12.359 -8.961 1 67.75 70 VAL B O 1
ATOM 1606 N N . ARG B 1 71 ? -11.883 10.703 -9.523 1 72.69 71 ARG B N 1
ATOM 1607 C CA . ARG B 1 71 ? -13.016 11.523 -9.117 1 72.69 71 ARG B CA 1
ATOM 1608 C C . ARG B 1 71 ? -12.867 11.977 -7.668 1 72.69 71 ARG B C 1
ATOM 1610 O O . ARG B 1 71 ? -12.297 11.266 -6.84 1 72.69 71 ARG B O 1
ATOM 1617 N N . ASP B 1 72 ? -13.344 13.109 -7.371 1 71.88 72 ASP B N 1
ATOM 1618 C CA . ASP B 1 72 ? -13.188 13.75 -6.066 1 71.88 72 ASP B CA 1
ATOM 1619 C C . ASP B 1 72 ? -13.758 12.883 -4.953 1 71.88 72 ASP B C 1
ATOM 1621 O O . ASP B 1 72 ? -13.352 12.992 -3.797 1 71.88 72 ASP B O 1
ATOM 1625 N N . GLU B 1 73 ? -14.555 12.008 -5.281 1 78.62 73 GLU B N 1
ATOM 1626 C CA . GLU B 1 73 ? -15.25 11.211 -4.277 1 78.62 73 GLU B CA 1
ATOM 1627 C C . GLU B 1 73 ? -14.484 9.93 -3.965 1 78.62 73 GLU B C 1
ATOM 1629 O O . GLU B 1 73 ? -14.875 9.164 -3.08 1 78.62 73 GLU B O 1
ATOM 1634 N N . LEU B 1 74 ? -13.414 9.805 -4.602 1 81.12 74 LEU B N 1
ATOM 1635 C CA . LEU B 1 74 ? -12.656 8.57 -4.426 1 81.12 74 LEU B CA 1
ATOM 1636 C C . LEU B 1 74 ? -11.281 8.859 -3.848 1 81.12 74 LEU B C 1
ATOM 1638 O O . LEU B 1 74 ? -10.727 9.938 -4.062 1 81.12 74 LEU B O 1
ATOM 1642 N N . PRO B 1 75 ? -10.844 7.914 -3.102 1 87.44 75 PRO B N 1
ATOM 1643 C CA . PRO B 1 75 ? -9.461 8.07 -2.658 1 87.44 75 PRO B CA 1
ATOM 1644 C C . PRO B 1 75 ? -8.477 8.164 -3.822 1 87.44 75 PRO B C 1
ATOM 1646 O O . PRO B 1 75 ? -8.664 7.504 -4.848 1 87.44 75 PRO B O 1
ATOM 1649 N N . THR B 1 76 ? -7.48 8.969 -3.598 1 84.06 76 THR B N 1
ATOM 1650 C CA . THR B 1 76 ? -6.387 9 -4.562 1 84.06 76 THR B CA 1
ATOM 1651 C C . THR B 1 76 ? -5.406 7.859 -4.305 1 84.06 76 THR B C 1
ATOM 1653 O O . THR B 1 76 ? -4.633 7.488 -5.191 1 84.06 76 THR B O 1
ATOM 1656 N N . ALA B 1 77 ? -5.438 7.391 -3.092 1 85.75 77 ALA B N 1
ATOM 1657 C CA . ALA B 1 77 ? -4.555 6.293 -2.709 1 85.75 77 ALA B CA 1
ATOM 1658 C C . ALA B 1 77 ? -5.215 4.941 -2.967 1 85.75 77 ALA B C 1
ATOM 1660 O O . ALA B 1 77 ? -6.43 4.797 -2.803 1 85.75 77 ALA B O 1
ATOM 1661 N N . ASN B 1 78 ? -4.379 3.975 -3.24 1 90 78 ASN B N 1
ATOM 1662 C CA . ASN B 1 78 ? -4.879 2.627 -3.486 1 90 78 ASN B CA 1
ATOM 1663 C C . ASN B 1 78 ? -4.719 1.736 -2.258 1 90 78 ASN B C 1
ATOM 1665 O O . ASN B 1 78 ? -4.492 0.532 -2.385 1 90 78 ASN B O 1
ATOM 1669 N N . PHE B 1 79 ? -4.723 2.314 -1.106 1 93.5 79 PHE B N 1
ATOM 1670 C CA . PHE B 1 79 ? -4.645 1.551 0.134 1 93.5 79 PHE B CA 1
ATOM 1671 C C . PHE B 1 79 ? -5.52 2.18 1.211 1 93.5 79 PHE B C 1
ATOM 1673 O O . PHE B 1 79 ? -5.926 3.338 1.093 1 93.5 79 PHE B O 1
ATOM 1680 N N . PHE B 1 80 ? -5.805 1.401 2.244 1 94.81 80 PHE B N 1
ATOM 1681 C CA . PHE B 1 80 ? -6.715 1.812 3.309 1 94.81 80 PHE B CA 1
ATOM 1682 C C . PHE B 1 80 ? -6 1.835 4.652 1 94.81 80 PHE B C 1
ATOM 1684 O O . PHE B 1 80 ? -5.402 0.836 5.062 1 94.81 80 PHE B O 1
ATOM 1691 N N . PHE B 1 81 ? -6.148 2.996 5.277 1 97.12 81 PHE B N 1
ATOM 1692 C CA . PHE B 1 81 ? -5.773 3.053 6.684 1 97.12 81 PHE B CA 1
ATOM 1693 C C . PHE B 1 81 ? -6.855 2.434 7.559 1 97.12 81 PHE B C 1
ATOM 1695 O O . PHE B 1 81 ? -7.996 2.266 7.121 1 97.12 81 PHE B O 1
ATOM 1702 N N . TYR B 1 82 ? -6.422 2.057 8.797 1 96.62 82 TYR B N 1
ATOM 1703 C CA . TYR B 1 82 ? -7.434 1.588 9.734 1 96.62 82 TYR B CA 1
ATOM 1704 C C . TYR B 1 82 ? -7.23 2.205 11.117 1 96.62 82 TYR B C 1
ATOM 1706 O O . TYR B 1 82 ? -6.129 2.648 11.445 1 96.62 82 TYR B O 1
ATOM 1714 N N . ALA B 1 83 ? -8.312 2.316 11.805 1 96.31 83 ALA B N 1
ATOM 1715 C CA . ALA B 1 83 ? -8.367 2.729 13.203 1 96.31 83 ALA B CA 1
ATOM 1716 C C . ALA B 1 83 ? -9.211 1.761 14.031 1 96.31 83 ALA B C 1
ATOM 1718 O O . ALA B 1 83 ? -10.055 1.049 13.484 1 96.31 83 ALA B O 1
ATOM 1719 N N . ASP B 1 84 ? -8.961 1.714 15.328 1 93.5 84 ASP B N 1
ATOM 1720 C CA . ASP B 1 84 ? -9.75 0.857 16.219 1 93.5 84 ASP B CA 1
ATOM 1721 C C . ASP B 1 84 ? -11.117 1.47 16.5 1 93.5 84 ASP B C 1
ATOM 1723 O O . ASP B 1 84 ? -12.102 0.748 16.688 1 93.5 84 ASP B O 1
ATOM 1727 N N . ASP B 1 85 ? -11.172 2.697 16.594 1 93.31 85 ASP B N 1
ATOM 1728 C CA . ASP B 1 85 ? -12.383 3.482 16.812 1 93.31 85 ASP B CA 1
ATOM 1729 C C . ASP B 1 85 ? -12.484 4.637 15.82 1 93.31 85 ASP B C 1
ATOM 1731 O O . ASP B 1 85 ? -11.852 5.68 16 1 93.31 85 ASP B O 1
ATOM 1735 N N . LEU B 1 86 ? -13.336 4.445 14.82 1 95.5 86 LEU B N 1
ATOM 1736 C CA . LEU B 1 86 ? -13.391 5.383 13.703 1 95.5 86 LEU B CA 1
ATOM 1737 C C . LEU B 1 86 ? -13.953 6.727 14.141 1 95.5 86 LEU B C 1
ATOM 1739 O O . LEU B 1 86 ? -13.438 7.777 13.758 1 95.5 86 LEU B O 1
ATOM 1743 N N . GLU B 1 87 ? -15.008 6.688 14.922 1 94.19 87 GLU B N 1
ATOM 1744 C CA . GLU B 1 87 ? -15.641 7.922 15.367 1 94.19 87 GLU B CA 1
ATOM 1745 C C . GLU B 1 87 ? -14.688 8.75 16.234 1 94.19 87 GLU B C 1
ATOM 1747 O O . GLU B 1 87 ? -14.562 9.961 16.047 1 94.19 87 GLU B O 1
ATOM 1752 N N . LYS B 1 88 ? -14.031 8.133 17.094 1 95.94 88 LYS B N 1
ATOM 1753 C CA . LYS B 1 88 ? -13.055 8.82 17.938 1 95.94 88 LYS B CA 1
ATOM 1754 C C . LYS B 1 88 ? -11.914 9.398 17.109 1 95.94 88 LYS B C 1
ATOM 1756 O O . LYS B 1 88 ? -11.461 10.516 17.344 1 95.94 88 LYS B O 1
ATOM 1761 N N . THR B 1 89 ? -11.461 8.594 16.188 1 97 89 THR B N 1
ATOM 1762 C CA . THR B 1 89 ? -10.383 9.039 15.312 1 97 89 THR B CA 1
ATOM 1763 C C . THR B 1 89 ? -10.82 10.25 14.492 1 97 89 THR B C 1
ATOM 1765 O O . THR B 1 89 ? -10.062 11.211 14.352 1 97 89 THR B O 1
ATOM 1768 N N . TYR B 1 90 ? -12.008 10.203 13.984 1 97.12 90 TYR B N 1
ATOM 1769 C CA . TYR B 1 90 ? -12.578 11.32 13.242 1 97.12 90 TYR B CA 1
ATOM 1770 C C . TYR B 1 90 ? -12.602 12.586 14.102 1 97.12 90 TYR B C 1
ATOM 1772 O O . TYR B 1 90 ? -12.172 13.656 13.648 1 97.12 90 TYR B O 1
ATOM 1780 N N . GLU B 1 91 ? -13.078 12.453 15.281 1 97.44 91 GLU B N 1
ATOM 1781 C CA . GLU B 1 91 ? -13.164 13.594 16.188 1 97.44 91 GLU B CA 1
ATOM 1782 C C . GLU B 1 91 ? -11.789 14.156 16.5 1 97.44 91 GLU B C 1
ATOM 1784 O O . GLU B 1 91 ? -11.578 15.375 16.438 1 97.44 91 GLU B O 1
ATOM 1789 N N . GLU B 1 92 ? -10.883 13.344 16.75 1 97.5 92 GLU B N 1
ATOM 1790 C CA . GLU B 1 92 ? -9.531 13.75 17.109 1 97.5 92 GLU B CA 1
ATOM 1791 C C . GLU B 1 92 ? -8.844 14.461 15.953 1 97.5 92 GLU B C 1
ATOM 1793 O O . GLU B 1 92 ? -8.258 15.531 16.141 1 97.5 92 GLU B O 1
ATOM 1798 N N . LEU B 1 93 ? -8.906 13.898 14.836 1 98 93 LEU B N 1
ATOM 1799 C CA . LEU B 1 93 ? -8.203 14.469 13.688 1 98 93 LEU B CA 1
ATOM 1800 C C . LEU B 1 93 ? -8.906 15.734 13.203 1 98 93 LEU B C 1
ATOM 1802 O O . LEU B 1 93 ? -8.25 16.688 12.766 1 98 93 LEU B O 1
ATOM 1806 N N . SER B 1 94 ? -10.195 15.719 13.266 1 97.88 94 SER B N 1
ATOM 1807 C CA . SER B 1 94 ? -10.93 16.922 12.906 1 97.88 94 SER B CA 1
ATOM 1808 C C . SER B 1 94 ? -10.578 18.078 13.836 1 97.88 94 SER B C 1
ATOM 1810 O O . SER B 1 94 ? -10.445 19.219 13.391 1 97.88 94 SER B O 1
ATOM 1812 N N . ALA B 1 95 ? -10.445 17.812 15.07 1 97.69 95 ALA B N 1
ATOM 1813 C CA . ALA B 1 95 ? -10.086 18.828 16.062 1 97.69 95 ALA B CA 1
ATOM 1814 C C . ALA B 1 95 ? -8.711 19.406 15.766 1 97.69 95 ALA B C 1
ATOM 1816 O O . ALA B 1 95 ? -8.422 20.547 16.141 1 97.69 95 ALA B O 1
ATOM 1817 N N . LYS B 1 96 ? -7.891 18.641 15.062 1 97.75 96 LYS B N 1
ATOM 1818 C CA . LYS B 1 96 ? -6.551 19.078 14.695 1 97.75 96 LYS B CA 1
ATOM 1819 C C . LYS B 1 96 ? -6.551 19.75 13.32 1 97.75 96 LYS B C 1
ATOM 1821 O O . LYS B 1 96 ? -5.488 20.078 12.781 1 97.75 96 LYS B O 1
ATOM 1826 N N . GLY B 1 97 ? -7.699 19.812 12.742 1 97.44 97 GLY B N 1
ATOM 1827 C CA . GLY B 1 97 ? -7.824 20.562 11.508 1 97.44 97 GLY B CA 1
ATOM 1828 C C . GLY B 1 97 ? -7.801 19.688 10.266 1 97.44 97 GLY B C 1
ATOM 1829 O O . GLY B 1 97 ? -7.766 20.188 9.141 1 97.44 97 GLY B O 1
ATOM 1830 N N . VAL B 1 98 ? -7.855 18.422 10.422 1 98.06 98 VAL B N 1
ATOM 1831 C CA . VAL B 1 98 ? -7.852 17.531 9.273 1 98.06 98 VAL B CA 1
ATOM 1832 C C . VAL B 1 98 ? -9.227 17.531 8.602 1 98.06 98 VAL B C 1
ATOM 1834 O O . VAL B 1 98 ? -10.25 17.391 9.273 1 98.06 98 VAL B O 1
ATOM 1837 N N . GLU B 1 99 ? -9.219 17.703 7.273 1 97.5 99 GLU B N 1
ATOM 1838 C CA . GLU B 1 99 ? -10.453 17.656 6.496 1 97.5 99 GLU B CA 1
ATOM 1839 C C . GLU B 1 99 ? -10.852 16.219 6.195 1 97.5 99 GLU B C 1
ATOM 1841 O O . GLU B 1 99 ? -10.031 15.43 5.719 1 97.5 99 GLU B O 1
ATOM 1846 N N . PHE B 1 100 ? -12.086 15.938 6.492 1 97.19 100 PHE B N 1
ATOM 1847 C CA . PHE B 1 100 ? -12.695 14.688 6.051 1 97.19 100 PHE B CA 1
ATOM 1848 C C . PHE B 1 100 ? -13.68 14.93 4.91 1 97.19 100 PHE B C 1
ATOM 1850 O O . PHE B 1 100 ? -14.742 15.523 5.117 1 97.19 100 PHE B O 1
ATOM 1857 N N . THR B 1 101 ? -13.336 14.438 3.762 1 95.44 101 THR B N 1
ATOM 1858 C CA . THR B 1 101 ? -14.18 14.617 2.588 1 95.44 101 THR B CA 1
ATOM 1859 C C . THR B 1 101 ? -15.375 13.656 2.635 1 95.44 101 THR B C 1
ATOM 1861 O O . THR B 1 101 ? -16.359 13.859 1.932 1 95.44 101 THR B O 1
ATOM 1864 N N . ALA B 1 102 ? -15.289 12.609 3.326 1 94.06 102 ALA B N 1
ATOM 1865 C CA . ALA B 1 102 ? -16.375 11.719 3.705 1 94.06 102 ALA B CA 1
ATOM 1866 C C . ALA B 1 102 ? -16.359 11.422 5.199 1 94.06 102 ALA B C 1
ATOM 1868 O O . ALA B 1 102 ? -15.383 10.852 5.707 1 94.06 102 ALA B O 1
ATOM 1869 N N . ARG B 1 103 ? -17.422 11.828 5.863 1 95.19 103 ARG B N 1
ATOM 1870 C CA . ARG B 1 103 ? -17.531 11.555 7.293 1 95.19 103 ARG B CA 1
ATOM 1871 C C . ARG B 1 103 ? -17.766 10.07 7.547 1 95.19 103 ARG B C 1
ATOM 1873 O O . ARG B 1 103 ? -18.094 9.32 6.625 1 95.19 103 ARG B O 1
ATOM 1880 N N . PRO B 1 104 ? -17.516 9.672 8.82 1 95.06 104 PRO B N 1
ATOM 1881 C CA . PRO B 1 104 ? -17.766 8.258 9.117 1 95.06 104 PRO B CA 1
ATOM 1882 C C . PRO B 1 104 ? -19.188 7.828 8.781 1 95.06 104 PRO B C 1
ATOM 1884 O O . PRO B 1 104 ? -20.156 8.5 9.18 1 95.06 104 PRO B O 1
ATOM 1887 N N . GLU B 1 105 ? -19.203 6.816 8 1 92.12 105 GLU B N 1
ATOM 1888 C CA . GLU B 1 105 ? -20.5 6.262 7.633 1 92.12 105 GLU B CA 1
ATOM 1889 C C . GLU B 1 105 ? -20.453 4.738 7.551 1 92.12 105 GLU B C 1
ATOM 1891 O O . GLU B 1 105 ? -19.406 4.164 7.242 1 92.12 105 GLU B O 1
ATOM 1896 N N . LYS B 1 106 ? -21.578 4.148 7.883 1 86.81 106 LYS B N 1
ATOM 1897 C CA . LYS B 1 106 ? -21.688 2.695 7.809 1 86.81 106 LYS B CA 1
ATOM 1898 C C . LYS B 1 106 ? -22.031 2.24 6.395 1 86.81 106 LYS B C 1
ATOM 1900 O O . LYS B 1 106 ? -22.922 2.809 5.75 1 86.81 106 LYS B O 1
ATOM 1905 N N . GLN B 1 107 ? -21.172 1.387 5.887 1 75.81 107 GLN B N 1
ATOM 1906 C CA . GLN B 1 107 ? -21.391 0.743 4.594 1 75.81 107 GLN B CA 1
ATOM 1907 C C . GLN B 1 107 ? -21.562 -0.763 4.75 1 75.81 107 GLN B C 1
ATOM 1909 O O . GLN B 1 107 ? -21.266 -1.322 5.809 1 75.81 107 GLN B O 1
ATOM 1914 N N . PRO B 1 108 ? -22.219 -1.377 3.785 1 69.31 108 PRO B N 1
ATOM 1915 C CA . PRO B 1 108 ? -22.406 -2.826 3.885 1 69.31 108 PRO B CA 1
ATOM 1916 C C . PRO B 1 108 ? -21.125 -3.568 4.227 1 69.31 108 PRO B C 1
ATOM 1918 O O . PRO B 1 108 ? -21.156 -4.594 4.91 1 69.31 108 PRO B O 1
ATOM 1921 N N . TRP B 1 109 ? -20.047 -3.045 3.834 1 66.94 109 TRP B N 1
ATOM 1922 C CA . TRP B 1 109 ? -18.781 -3.734 4.035 1 66.94 109 TRP B CA 1
ATOM 1923 C C . TRP B 1 109 ? -18.078 -3.221 5.285 1 66.94 109 TRP B C 1
ATOM 1925 O O . TRP B 1 109 ? -16.984 -3.678 5.617 1 66.94 109 TRP B O 1
ATOM 1935 N N . GLY B 1 110 ? -18.609 -2.277 5.898 1 76.25 110 GLY B N 1
ATOM 1936 C CA . GLY B 1 110 ? -18.047 -1.784 7.148 1 76.25 110 GLY B CA 1
ATOM 1937 C C . GLY B 1 110 ? -18.125 -0.275 7.281 1 76.25 110 GLY B C 1
ATOM 1938 O O . GLY B 1 110 ? -18.75 0.395 6.461 1 76.25 110 GLY B O 1
ATOM 1939 N N . TRP B 1 111 ? -17.625 0.21 8.375 1 86.38 111 TRP B N 1
ATOM 1940 C CA . TRP B 1 111 ? -17.562 1.629 8.711 1 86.38 111 TRP B CA 1
ATOM 1941 C C . TRP B 1 111 ? -16.344 2.295 8.086 1 86.38 111 TRP B C 1
ATOM 1943 O O . TRP B 1 111 ? -15.227 1.794 8.211 1 86.38 111 TRP B O 1
ATOM 1953 N N . TRP B 1 112 ? -16.594 3.406 7.293 1 90.88 112 TRP B N 1
ATOM 1954 C CA . TRP B 1 112 ? -15.43 4.023 6.656 1 90.88 112 TRP B CA 1
ATOM 1955 C C . TRP B 1 112 ? -15.57 5.539 6.617 1 90.88 112 TRP B C 1
ATOM 1957 O O . TRP B 1 112 ? -16.656 6.074 6.863 1 90.88 112 TRP B O 1
ATOM 1967 N N . ALA B 1 113 ? -14.484 6.227 6.418 1 95.5 113 ALA B N 1
ATOM 1968 C CA . ALA B 1 113 ? -14.344 7.668 6.211 1 95.5 113 ALA B CA 1
ATOM 1969 C C . ALA B 1 113 ? -13.219 7.973 5.223 1 95.5 113 ALA B C 1
ATOM 1971 O O . ALA B 1 113 ? -12.508 7.066 4.785 1 95.5 113 ALA B O 1
ATOM 1972 N N . MET B 1 114 ? -13.195 9.18 4.801 1 96.19 114 MET B N 1
ATOM 1973 C CA . MET B 1 114 ? -12.109 9.625 3.932 1 96.19 114 MET B CA 1
ATOM 1974 C C . MET B 1 114 ? -11.531 10.953 4.418 1 96.19 114 MET B C 1
ATOM 1976 O O . MET B 1 114 ? -12.273 11.891 4.707 1 96.19 114 MET B O 1
ATOM 1980 N N . PHE B 1 115 ? -10.203 10.984 4.512 1 96.88 115 PHE B N 1
ATOM 1981 C CA . PHE B 1 115 ? -9.547 12.211 4.953 1 96.88 115 PHE B CA 1
ATOM 1982 C C . PHE B 1 115 ? -8.484 12.648 3.951 1 96.88 115 PHE B C 1
ATOM 1984 O O . PHE B 1 115 ? -8.102 11.883 3.068 1 96.88 115 PHE B O 1
ATOM 1991 N N . VAL B 1 116 ? -8.102 13.93 4.109 1 96.19 116 VAL B N 1
ATOM 1992 C CA . VAL B 1 116 ? -7.133 14.555 3.213 1 96.19 116 VAL B CA 1
ATOM 1993 C C . VAL B 1 116 ? -5.875 14.922 3.992 1 96.19 116 VAL B C 1
ATOM 1995 O O . VAL B 1 116 ? -5.957 15.453 5.102 1 96.19 116 VAL B O 1
ATOM 1998 N N . ASP B 1 117 ? -4.703 14.562 3.398 1 96.88 117 ASP B N 1
ATOM 1999 C CA . ASP B 1 117 ? -3.477 14.977 4.066 1 96.88 117 ASP B CA 1
ATOM 2000 C C . ASP B 1 117 ? -3.096 16.406 3.68 1 96.88 117 ASP B C 1
ATOM 2002 O O . ASP B 1 117 ? -3.869 17.094 3.02 1 96.88 117 ASP B O 1
ATOM 2006 N N . SER B 1 118 ? -1.957 16.891 4.125 1 97.12 118 SER B N 1
ATOM 2007 C CA . SER B 1 118 ? -1.491 18.266 3.9 1 97.12 118 SER B CA 1
ATOM 2008 C C . SER B 1 118 ? -1.186 18.5 2.426 1 97.12 118 SER B C 1
ATOM 2010 O O . SER B 1 118 ? -1.011 19.656 2.004 1 97.12 118 SER B O 1
ATOM 2012 N N . GLU B 1 119 ? -1.124 17.453 1.6 1 95.12 119 GLU B N 1
ATOM 2013 C CA . GLU B 1 119 ? -0.667 17.531 0.215 1 95.12 119 GLU B CA 1
ATOM 2014 C C . GLU B 1 119 ? -1.813 17.281 -0.759 1 95.12 119 GLU B C 1
ATOM 2016 O O . GLU B 1 119 ? -1.593 17.141 -1.965 1 95.12 119 GLU B O 1
ATOM 2021 N N . GLY B 1 120 ? -2.994 17.109 -0.227 1 93.06 120 GLY B N 1
ATOM 2022 C CA . GLY B 1 120 ? -4.168 16.922 -1.064 1 93.06 120 GLY B CA 1
ATOM 2023 C C . GLY B 1 120 ? -4.449 15.461 -1.376 1 93.06 120 GLY B C 1
ATOM 2024 O O . GLY B 1 120 ? -5.367 15.148 -2.135 1 93.06 120 GLY B O 1
ATOM 2025 N N . ASN B 1 121 ? -3.67 14.562 -0.892 1 94 121 ASN B N 1
ATOM 2026 C CA . ASN B 1 121 ? -3.971 13.141 -1.032 1 94 121 ASN B CA 1
ATOM 2027 C C . ASN B 1 121 ? -5.203 12.75 -0.222 1 94 121 ASN B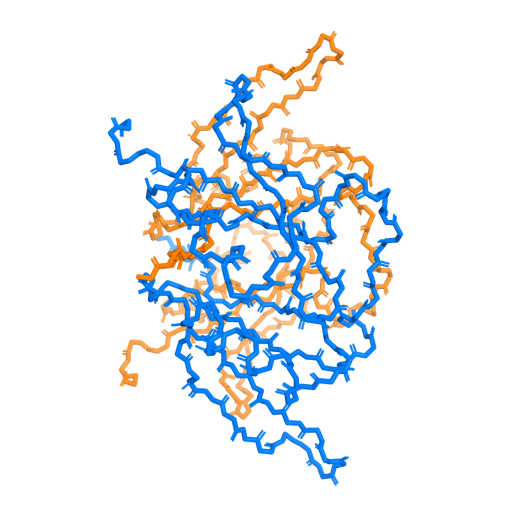 C 1
ATOM 2029 O O . ASN B 1 121 ? -5.348 13.156 0.933 1 94 121 ASN B O 1
ATOM 2033 N N . ARG B 1 122 ? -6.055 11.992 -0.827 1 94.5 122 ARG B N 1
ATOM 2034 C CA . ARG B 1 122 ? -7.238 11.477 -0.153 1 94.5 122 ARG B CA 1
ATOM 2035 C C . ARG B 1 122 ? -7.059 10.008 0.22 1 94.5 122 ARG B C 1
ATOM 2037 O O . ARG B 1 122 ? -6.656 9.195 -0.615 1 94.5 122 ARG B O 1
ATOM 2044 N N . PHE B 1 123 ? -7.328 9.734 1.492 1 95.56 123 PHE B N 1
ATOM 2045 C CA . PHE B 1 123 ? -7.105 8.391 2.01 1 95.56 123 PHE B CA 1
ATOM 2046 C C . PHE B 1 123 ? -8.391 7.812 2.6 1 95.56 123 PHE B C 1
ATOM 2048 O O . PHE B 1 123 ? -9.117 8.508 3.314 1 95.56 123 PHE B O 1
ATOM 2055 N N . ALA B 1 124 ? -8.602 6.559 2.273 1 95.38 124 ALA B N 1
ATOM 2056 C CA . ALA B 1 124 ? -9.664 5.812 2.949 1 95.38 124 ALA B CA 1
ATOM 2057 C C . ALA B 1 124 ? -9.234 5.402 4.355 1 95.38 124 ALA B C 1
ATOM 2059 O O . ALA B 1 124 ? -8.078 5.027 4.574 1 95.38 124 ALA B O 1
ATOM 2060 N N . LEU B 1 125 ? -10.172 5.508 5.301 1 96.38 125 LEU B N 1
ATOM 2061 C CA . LEU B 1 125 ? -9.992 5.094 6.691 1 96.38 125 LEU B CA 1
ATOM 2062 C C . LEU B 1 125 ? -11.133 4.188 7.137 1 96.38 125 LEU B C 1
ATOM 2064 O O . LEU B 1 125 ? -12.305 4.566 7.047 1 96.38 125 LEU B O 1
ATOM 2068 N N . GLN B 1 126 ? -10.75 3.004 7.59 1 95.31 126 GLN B N 1
ATOM 2069 C CA . GLN B 1 126 ? -11.758 2.037 8 1 95.31 126 GLN B CA 1
ATOM 2070 C C . GLN B 1 126 ? -11.586 1.65 9.469 1 95.31 126 GLN B C 1
ATOM 2072 O O . GLN B 1 126 ? -10.492 1.776 10.023 1 95.31 126 GLN B O 1
ATOM 2077 N N . GLU B 1 127 ? -12.75 1.239 10.016 1 93.56 127 GLU B N 1
ATOM 2078 C CA . GLU B 1 127 ? -12.664 0.653 11.352 1 93.56 127 GLU B CA 1
ATOM 2079 C C . GLU B 1 127 ? -12.336 -0.836 11.273 1 93.56 127 GLU B C 1
ATOM 2081 O O . GLU B 1 127 ? -12.977 -1.581 10.531 1 93.56 127 GLU B O 1
ATOM 2086 N N . ARG B 1 128 ? -11.109 -1.163 11.75 1 82.56 128 ARG B N 1
ATOM 2087 C CA . ARG B 1 128 ? -10.758 -2.58 11.805 1 82.56 128 ARG B CA 1
ATOM 2088 C C . ARG B 1 128 ? -11.336 -3.238 13.055 1 82.56 128 ARG B C 1
ATOM 2090 O O . ARG B 1 128 ? -11.156 -2.73 14.164 1 82.56 128 ARG B O 1
ATOM 2097 N N . ASN B 1 129 ? -12.438 -4.078 12.938 1 62.41 129 ASN B N 1
ATOM 2098 C CA . ASN B 1 129 ? -13.023 -4.766 14.078 1 62.41 129 ASN B CA 1
ATOM 2099 C C . ASN B 1 129 ? -12.156 -5.934 14.539 1 62.41 129 ASN B C 1
ATOM 2101 O O . ASN B 1 129 ? -11.781 -6.793 13.742 1 62.41 129 ASN B O 1
ATOM 2105 N N . PRO B 1 130 ? -11.398 -5.84 15.664 1 49.75 130 PRO B N 1
ATOM 2106 C CA . PRO B 1 130 ? -10.68 -7.008 16.172 1 49.75 130 PRO B CA 1
ATOM 2107 C C . PRO B 1 130 ? -11.453 -8.312 15.977 1 49.75 130 PRO B C 1
ATOM 2109 O O . PRO B 1 130 ? -10.852 -9.383 15.898 1 49.75 130 PRO B O 1
ATOM 2112 N N . THR B 1 131 ? -12.703 -8.305 16.281 1 38.91 131 THR B N 1
ATOM 2113 C CA . THR B 1 131 ? -13.43 -9.508 16.688 1 38.91 131 THR B CA 1
ATOM 2114 C C . THR B 1 131 ? -13.742 -10.375 15.477 1 38.91 131 THR B C 1
ATOM 2116 O O . THR B 1 131 ? -14.461 -11.375 15.586 1 38.91 131 THR B O 1
ATOM 2119 N N . SER B 1 132 ? -13.492 -10.117 14.031 1 31.62 132 SER B N 1
ATOM 2120 C CA . SER B 1 132 ? -13.922 -11.398 13.484 1 31.62 132 SER B CA 1
ATOM 2121 C C . SER B 1 132 ? -12.93 -12.508 13.82 1 31.62 132 SER B C 1
ATOM 2123 O O . SER B 1 132 ? -11.719 -12.266 13.852 1 31.62 132 SER B O 1
#

pLDDT: mean 89.07, std 12.85, range [31.62, 98.56]

Sequence (264 aa):
MAIQGVHKIVVGVTDQERAKKFWSEVVGFEITTDAPYDDKGNRWVEVGSADGATTLILSTAPEDRARFEVRDELPTANFFFYADDLEKTYEELSAKGVEFTARPEKQPWGWWAMFVDSEGNRFALQERNPTSMAIQGVHKIVVGVTDQERAKKFWSEVVGFEITTDAPYDDKGNRWVEVGSADGATTLILSTAPEDRARFEVRDELPTANFFFYADDLEKTYEELSAKGVEFTARPEKQPWGWWAMFVDSEGNRFALQERNPTS

Nearest PDB structures (foldseek):
  6cky-assembly1_B  TM=7.885E-01  e=2.638E-11  Streptomyces uncialis
  5umw-assembly2_B  TM=7.907E-01  e=2.327E-11  Streptomyces sp. CB03234
  5umw-assembly3_D  TM=7.745E-01  e=2.327E-11  Streptomyces sp. CB03234
  4g6x-assembly1_A-2  TM=8.504E-01  e=5.371E-10  Catenulispora acidiphila DSM 44928
  1twu-assembly1_A-2  TM=6.908E-01  e=2.046E-05  Bacillus subtilis

Foldseek 3Di:
DPDDDAAEDEAEFQDVVQQLCQCCVLVNFAWPAWADDDPVRFTFTWTADPVRRYIYTYGNDPVRHDFPDDDPVDFSDPDAAEDQDQQVSQVSNVVVPWDWPAHWDADPVATWTWTATPRGGIHIYGHDHPPD/DPDDDAAEDEAEFQDVVQQLCQCCVLVNFAWPAWADDDPVRFTFTWTADPVRRYIYTYGNDPVRHDFPPDDPVDFSDPDAAEDQDQQVSQVSNVVVPWDWPAHWDADPVATWTWTATPGGGIHIYGHDHPPD

Solvent-accessible surface area (backbone atoms only — not comparable to full-atom values): 14337 Å² total; per-residue (Å²): 118,47,54,31,38,63,43,38,35,57,42,44,34,84,50,60,69,60,41,49,47,38,45,34,70,69,49,53,25,45,77,75,40,80,39,81,63,49,96,81,70,45,58,42,36,29,34,30,30,66,70,69,59,38,29,39,33,49,34,68,50,67,83,52,47,62,60,72,90,54,60,88,90,45,52,64,47,59,41,28,35,28,16,78,47,48,68,60,25,49,53,54,40,41,76,71,66,46,51,57,86,36,64,82,41,84,46,100,90,42,43,35,30,26,36,41,54,84,69,70,48,27,34,37,36,29,45,52,70,82,80,118,119,46,54,32,39,62,41,39,36,58,41,44,35,83,49,61,68,59,43,50,46,38,45,33,71,69,50,53,24,45,78,74,39,80,40,80,62,49,95,80,70,44,59,44,36,29,34,29,30,66,72,69,59,37,28,39,32,49,33,66,48,66,82,52,48,62,57,72,90,54,61,88,90,44,51,61,47,58,42,28,35,26,14,80,47,48,69,59,26,49,52,54,40,41,74,72,66,45,52,57,87,35,64,81,41,83,46,100,90,43,44,35,29,27,36,42,53,85,70,70,48,27,35,37,35,30,44,51,70,82,79,116

InterPro domains:
  IPR004360 Glyoxalase/fosfomycin resistance/dioxygenase domain [PF00903] (6-124)
  IPR029068 Glyoxalase/Bleomycin resistance protein/Dihydroxybiphenyl dioxygenase [G3DSA:3.10.180.10] (1-128)
  IPR029068 Glyoxalase/Bleomycin resistance protein/Dihydroxybiphenyl dioxygenase [SSF54593] (1-130)
  IPR037523 Vicinal oxygen chelate (VOC), core domain [PS51819] (5-128)

Secondary structure (DSSP, 8-state):
----EEEEEEEE-S-HHHHHHIIIIIS-PEEEEEEE-STTS-EEEEEE-TTSS-EEEEE--HHHH------TTS-SSSEEEEES-HHHHHHHHHHTT--EEEEEEEETTEEEEEEE-TTS-EEEEEE--TT-/----EEEEEEEE-S-HHHHHHIIIIIS-PEEEEEEE-STTS-EEEEEE-TTSS-EEEEE--HHHH------TTS-SSSEEEEES-HHHHHHHHHHTT--EEEEEEEETTEEEEEEE-TTS-EEEEEE--TT-

Organism: Amycolatopsis orientalis (NCBI:txid31958)